Protein AF-A0A536GNA8-F1 (afdb_monomer)

Secondary structure (DSSP, 8-state):
-HHHHHHHHHHHHHHHHHHHHHHHHHHHHHHHHTTT-HHHHHHHHHH--STT--HHHHHHHHHHHHHHHHHHHHHT--SSSPP-GGGGGGSGGGG-HHHHHHHHHHHHHGGG-HHHHHHHHHHHHHHHSS-HHHHHHHHHHHSTT-HHHHHHHHHHHHH-HHHHHHTT-PPPPHHHHHHHHHHHHHHHHHHSS-TTGGG-SSS---EEETT-TTTHHHHHHHHHHHHHHHHTT-GGGHHHHIIIIIGGGEEEEESSHHHHHHHHHHHHHHTTT---TT-PPPSEEES-TTTTTSTTS--S-----PPPP--S--PPP----S----S---------

Solvent-accessible surface area (backbone atoms only — not comparable to full-atom values): 19704 Å² total; per-residue (Å²): 114,72,78,62,48,62,48,50,51,53,51,49,36,47,52,50,24,54,46,29,49,53,37,19,54,40,43,31,51,49,50,66,75,41,51,86,37,68,58,52,42,45,50,47,58,76,68,51,88,49,99,78,66,46,64,62,57,52,21,49,41,48,23,54,52,48,52,50,50,52,50,49,40,58,72,68,56,79,67,93,64,80,66,47,86,75,43,48,74,79,26,66,59,45,78,34,69,67,54,36,52,54,53,47,42,49,63,67,42,27,81,79,35,68,68,44,31,50,45,52,49,52,53,42,50,54,56,48,73,44,64,59,65,54,41,47,59,50,31,56,75,75,32,74,97,40,54,62,63,54,48,49,51,57,23,43,58,62,53,37,54,66,58,34,63,75,68,64,65,71,84,77,56,66,70,58,50,50,51,52,50,54,49,50,26,50,42,28,37,75,74,66,77,26,81,58,23,79,59,38,79,89,54,97,71,73,46,76,36,63,69,28,44,52,30,57,66,62,53,50,48,52,53,53,35,50,52,50,31,50,74,71,74,41,52,86,51,43,42,52,46,38,44,71,57,50,41,70,34,35,38,28,21,13,72,52,67,56,38,36,54,41,17,49,51,49,51,47,55,71,50,40,90,58,76,52,62,88,70,67,73,75,43,66,43,84,41,50,56,84,59,71,70,60,78,83,78,81,68,96,84,71,78,91,75,79,89,76,79,92,64,79,90,75,82,83,79,88,82,77,85,91,87,76,91,76,97,77,90,78,87,83,86,82,79,136

pLDDT: mean 74.55, std 21.01, range [23.39, 98.25]

Mean predicted aligned error: 11.38 Å

Foldseek 3Di:
DLVVLVVQLLVLLLVLLVLLVQLLVLQLVLCVVPVVDPLSVVLCVLQCPDPPQDSSNSSNLLSLLLSLLLLQLLLQDPDPDQQFLVSSCVGLLCVDPSVVSSSVSLVVSLVVRVSSVVSSRVNRVSSRPGPSVSLVVSCCVQPPPPSSVVSSVSSCCNNPVPCCVVVVQDDDDPVRLLVVLVVQQVCCCPPVVQVRRLLRQPDPDAAEAQACQLVVSVLSSLVVNCVVCVVVVNNVCSQACCQVGPQLRYAYEHQDSNSQSNNVSVVSSSCRPRDHPPPADGRYDHDRSVPVVPPPPPDPDDPDDDDDDRDGDDDDDPDDDDDDDDPDDDDDDDDD

Structure (mmCIF, N/CA/C/O backbone):
data_AF-A0A536GNA8-F1
#
_entry.id   AF-A0A536GNA8-F1
#
loop_
_atom_site.group_PDB
_atom_site.id
_atom_site.type_symbol
_atom_site.label_atom_id
_atom_site.label_alt_id
_atom_site.label_comp_id
_atom_site.label_asym_id
_atom_site.label_entity_id
_atom_site.label_seq_id
_atom_site.pdbx_PDB_ins_code
_atom_site.Cartn_x
_atom_site.Cartn_y
_atom_site.Cartn_z
_atom_site.occupancy
_atom_site.B_iso_or_equiv
_atom_site.auth_seq_id
_atom_site.auth_comp_id
_atom_site.auth_asym_id
_atom_site.auth_atom_id
_atom_site.pdbx_PDB_model_num
ATOM 1 N N . MET A 1 1 ? -24.413 4.282 -20.980 1.00 42.88 1 MET A N 1
ATOM 2 C CA . MET A 1 1 ? -23.212 4.952 -20.432 1.00 42.88 1 MET A CA 1
ATOM 3 C C . MET A 1 1 ? -22.458 4.102 -19.405 1.00 42.88 1 MET A C 1
ATOM 5 O O . MET A 1 1 ? -21.268 3.910 -19.597 1.00 42.88 1 MET A O 1
ATOM 9 N N . GLN A 1 2 ? -23.109 3.499 -18.399 1.00 35.97 2 GLN A N 1
ATOM 10 C CA . GLN A 1 2 ? -22.430 2.724 -17.334 1.00 35.97 2 GLN A CA 1
ATOM 11 C C . GLN A 1 2 ? -21.565 1.533 -17.821 1.00 35.97 2 GLN A C 1
ATOM 13 O O . GLN A 1 2 ? -20.435 1.382 -17.373 1.00 35.97 2 GLN A O 1
ATOM 18 N N . LYS A 1 3 ? -22.027 0.739 -18.808 1.00 40.66 3 LYS A N 1
ATOM 19 C CA . LYS A 1 3 ? -21.244 -0.374 -19.406 1.00 40.66 3 LYS A CA 1
ATOM 20 C C . LYS A 1 3 ? -19.948 0.069 -20.107 1.00 40.66 3 LYS A C 1
ATOM 22 O O . LYS A 1 3 ? -19.017 -0.719 -20.220 1.00 40.66 3 LYS A O 1
ATOM 27 N N . GLN A 1 4 ? -19.898 1.306 -20.602 1.00 45.00 4 GLN A N 1
ATOM 28 C CA . GLN A 1 4 ? -18.776 1.820 -21.392 1.00 45.00 4 GLN A CA 1
ATOM 29 C C . GLN A 1 4 ? -17.638 2.316 -20.481 1.00 45.00 4 GLN A C 1
ATOM 31 O O . GLN A 1 4 ? -16.470 2.108 -20.798 1.00 45.00 4 GLN A O 1
ATOM 36 N N . GLN A 1 5 ? -17.977 2.853 -19.302 1.00 47.47 5 GLN A N 1
ATOM 37 C CA . GLN A 1 5 ? -17.019 3.284 -18.272 1.00 47.47 5 GLN A CA 1
ATOM 38 C C . GLN A 1 5 ? -16.338 2.096 -17.568 1.00 47.47 5 GLN A C 1
ATOM 40 O O . GLN A 1 5 ? -15.121 2.106 -17.396 1.00 47.47 5 GLN A O 1
ATOM 45 N N . THR A 1 6 ? -17.075 1.012 -17.272 1.00 55.53 6 THR A N 1
ATOM 46 C CA . THR A 1 6 ? -16.502 -0.247 -16.740 1.00 55.53 6 THR A CA 1
ATOM 47 C C . THR A 1 6 ? -15.426 -0.835 -17.659 1.00 55.53 6 THR A C 1
ATOM 49 O O . THR A 1 6 ? -14.477 -1.466 -17.199 1.00 55.53 6 THR A O 1
ATOM 52 N N . SER A 1 7 ? -15.535 -0.600 -18.969 1.00 67.56 7 SER A N 1
ATOM 53 C CA . SER A 1 7 ? -14.573 -1.111 -19.942 1.00 67.56 7 SER A CA 1
ATOM 54 C C . SER A 1 7 ? -13.232 -0.375 -19.905 1.00 67.56 7 SER A C 1
ATOM 56 O O . SER A 1 7 ? -12.211 -0.998 -20.180 1.00 67.56 7 SER A O 1
ATOM 58 N N . GLN A 1 8 ? -13.193 0.922 -19.588 1.00 77.44 8 GLN A N 1
ATOM 59 C CA . GLN A 1 8 ? -11.963 1.717 -19.708 1.00 77.44 8 GLN A CA 1
ATOM 60 C C . GLN A 1 8 ? -10.966 1.433 -18.584 1.00 77.44 8 GLN A C 1
ATOM 62 O O . GLN A 1 8 ? -9.789 1.218 -18.870 1.00 77.44 8 GLN A O 1
ATOM 67 N N . ALA A 1 9 ? -11.431 1.354 -17.332 1.00 80.81 9 ALA A N 1
ATOM 68 C CA . ALA A 1 9 ? -10.574 1.013 -16.195 1.00 80.81 9 ALA A CA 1
ATOM 69 C C . ALA A 1 9 ? -9.943 -0.378 -16.373 1.00 80.81 9 ALA A C 1
ATOM 71 O O . ALA A 1 9 ? -8.732 -0.535 -16.249 1.00 80.81 9 ALA A O 1
ATOM 72 N N . ILE A 1 10 ? -10.742 -1.374 -16.771 1.00 82.75 10 ILE A N 1
ATOM 73 C CA . ILE A 1 10 ? -10.258 -2.739 -17.030 1.00 82.75 10 ILE A CA 1
ATOM 74 C C . ILE A 1 10 ? -9.270 -2.768 -18.205 1.00 82.75 10 ILE A C 1
ATOM 76 O O . ILE A 1 10 ? -8.256 -3.463 -18.143 1.00 82.75 10 ILE A O 1
ATOM 80 N N . VAL A 1 11 ? -9.538 -2.024 -19.284 1.00 88.75 11 VAL A N 1
ATOM 81 C CA . VAL A 1 11 ? -8.615 -1.928 -20.428 1.00 88.75 11 VAL A CA 1
ATOM 82 C C . VAL A 1 11 ? -7.290 -1.289 -20.014 1.00 88.75 11 VAL A C 1
ATOM 84 O O . VAL A 1 11 ? -6.241 -1.801 -20.405 1.00 88.75 11 VAL A O 1
ATOM 87 N N . LEU A 1 12 ? -7.319 -0.222 -19.209 1.00 90.81 12 LEU A N 1
ATOM 88 C CA . LEU A 1 12 ? -6.110 0.398 -18.667 1.00 90.81 12 LEU A CA 1
ATOM 89 C C . LEU A 1 12 ? -5.314 -0.611 -17.835 1.00 90.81 12 LEU A C 1
ATOM 91 O O . LEU A 1 12 ? -4.139 -0.824 -18.111 1.00 90.81 12 LEU A O 1
ATOM 95 N N . ILE A 1 13 ? -5.966 -1.288 -16.887 1.00 89.31 13 ILE A N 1
ATOM 96 C CA . ILE A 1 13 ? -5.338 -2.287 -16.013 1.00 89.31 13 ILE A CA 1
ATOM 97 C C . ILE A 1 13 ? -4.645 -3.387 -16.829 1.00 89.31 13 ILE A C 1
ATOM 99 O O . ILE A 1 13 ? -3.490 -3.719 -16.567 1.00 89.31 13 ILE A O 1
ATOM 103 N N . LYS A 1 14 ? -5.317 -3.932 -17.851 1.00 90.75 14 LYS A N 1
ATOM 104 C CA . LYS A 1 14 ? -4.741 -4.963 -18.732 1.00 90.75 14 LYS A CA 1
ATOM 105 C C . LYS A 1 14 ? -3.514 -4.463 -19.488 1.00 90.75 14 LYS A C 1
ATOM 107 O O . LYS A 1 14 ? -2.519 -5.179 -19.573 1.00 90.75 14 LYS A O 1
ATOM 112 N N . LYS A 1 15 ? -3.580 -3.246 -20.035 1.00 93.88 15 LYS A N 1
ATOM 113 C CA . LYS A 1 15 ? -2.441 -2.631 -20.726 1.00 93.88 15 LYS A CA 1
ATOM 114 C C . LYS A 1 15 ? -1.278 -2.401 -19.763 1.00 93.88 15 LYS A C 1
ATOM 116 O O . LYS A 1 15 ? -0.155 -2.759 -20.088 1.00 93.88 15 LYS A O 1
ATOM 121 N N . MET A 1 16 ? -1.548 -1.902 -18.559 1.00 94.31 16 MET A N 1
ATOM 122 C CA . MET A 1 16 ? -0.528 -1.712 -17.528 1.00 94.31 16 MET A CA 1
ATOM 123 C C . MET A 1 16 ? 0.128 -3.029 -17.111 1.00 94.31 16 MET A C 1
ATOM 125 O O . MET A 1 16 ? 1.346 -3.074 -16.991 1.00 94.31 16 MET A O 1
ATOM 129 N N . ALA A 1 17 ? -0.642 -4.109 -16.945 1.00 91.75 17 ALA A N 1
ATOM 130 C CA . ALA A 1 17 ? -0.099 -5.434 -16.646 1.00 91.75 17 ALA A CA 1
ATOM 131 C C . ALA A 1 17 ? 0.857 -5.927 -17.745 1.00 91.75 17 ALA A C 1
ATOM 133 O O . ALA A 1 17 ? 1.959 -6.380 -17.447 1.00 91.75 17 ALA A O 1
ATOM 134 N N . TYR A 1 18 ? 0.471 -5.768 -19.015 1.00 93.12 18 TYR A N 1
ATOM 135 C CA . TYR A 1 18 ? 1.337 -6.096 -20.149 1.00 93.12 18 TYR A CA 1
ATOM 136 C C . TYR A 1 18 ? 2.644 -5.289 -20.127 1.00 93.12 18 TYR A C 1
ATOM 138 O O . TYR A 1 18 ? 3.727 -5.859 -20.223 1.00 93.12 18 TYR A O 1
ATOM 146 N N . MET A 1 19 ? 2.558 -3.972 -19.935 1.00 94.25 19 MET A N 1
ATOM 147 C CA . MET A 1 19 ? 3.737 -3.101 -19.916 1.00 94.25 19 MET A CA 1
ATOM 148 C C . MET A 1 19 ? 4.637 -3.362 -18.709 1.00 94.25 19 MET A C 1
ATOM 150 O O . MET A 1 19 ? 5.855 -3.315 -18.835 1.00 94.25 19 MET A O 1
ATOM 154 N N . ALA A 1 20 ? 4.059 -3.704 -17.557 1.00 93.12 20 ALA A N 1
ATOM 155 C CA . ALA A 1 20 ? 4.822 -4.110 -16.387 1.00 93.12 20 ALA A CA 1
ATOM 156 C C . ALA A 1 20 ? 5.620 -5.401 -16.651 1.00 93.12 20 ALA A C 1
ATOM 158 O O . ALA A 1 20 ? 6.754 -5.504 -16.194 1.00 93.12 20 ALA A O 1
ATOM 159 N N . HIS A 1 21 ? 5.099 -6.358 -17.433 1.00 93.12 21 HIS A N 1
ATOM 160 C CA . HIS A 1 21 ? 5.904 -7.509 -17.866 1.00 93.12 21 HIS A CA 1
ATOM 161 C C . HIS A 1 21 ? 7.066 -7.100 -18.761 1.00 93.12 21 HIS A C 1
ATOM 163 O O . HIS A 1 21 ? 8.180 -7.563 -18.544 1.00 93.12 21 HIS A O 1
ATOM 169 N N . THR A 1 22 ? 6.830 -6.203 -19.720 1.00 93.88 22 THR A N 1
ATOM 170 C CA . THR A 1 22 ? 7.902 -5.678 -20.572 1.00 93.88 22 THR A CA 1
ATOM 171 C C . THR A 1 22 ? 8.988 -5.001 -19.736 1.00 93.88 22 THR A C 1
ATOM 173 O O . THR A 1 22 ? 10.165 -5.294 -19.914 1.00 93.88 22 THR A O 1
ATOM 176 N N . ILE A 1 23 ? 8.600 -4.161 -18.771 1.00 91.44 23 ILE A N 1
ATOM 177 C CA . ILE A 1 23 ? 9.533 -3.511 -17.842 1.00 91.44 23 ILE A CA 1
ATOM 178 C C . ILE A 1 23 ? 10.295 -4.551 -17.017 1.00 91.44 23 ILE A C 1
ATOM 180 O O . ILE A 1 23 ? 11.508 -4.437 -16.894 1.00 91.44 23 ILE A O 1
ATOM 184 N N . ARG A 1 24 ? 9.622 -5.575 -16.476 1.00 91.06 24 ARG A N 1
ATOM 185 C CA . ARG A 1 24 ? 10.273 -6.660 -15.724 1.00 91.06 24 ARG A CA 1
ATOM 186 C C . ARG A 1 24 ? 11.339 -7.360 -16.562 1.00 91.06 24 ARG A C 1
ATOM 188 O O . ARG A 1 24 ? 12.440 -7.599 -16.066 1.00 91.06 24 ARG A O 1
ATOM 195 N N . ASP A 1 25 ? 11.002 -7.727 -17.792 1.00 92.06 25 ASP A N 1
ATOM 196 C CA . ASP A 1 25 ? 11.882 -8.517 -18.655 1.00 92.06 25 ASP A CA 1
ATOM 197 C C . ASP A 1 25 ? 13.106 -7.690 -19.076 1.00 92.06 25 ASP A C 1
ATOM 199 O O . ASP A 1 25 ? 14.236 -8.164 -18.971 1.00 92.06 25 ASP A O 1
ATOM 203 N N . LEU A 1 26 ? 12.897 -6.419 -19.437 1.00 89.94 26 LEU A N 1
ATOM 204 C CA . LEU A 1 26 ? 13.976 -5.477 -19.749 1.00 89.94 26 LEU A CA 1
ATOM 205 C C . LEU A 1 26 ? 14.845 -5.170 -18.529 1.00 89.94 26 LEU A C 1
ATOM 207 O O . LEU A 1 26 ? 16.066 -5.183 -18.630 1.00 89.94 26 LEU A O 1
ATOM 211 N N . LEU A 1 27 ? 14.238 -4.952 -17.361 1.00 85.88 27 LEU A N 1
ATOM 212 C CA . LEU A 1 27 ? 14.974 -4.714 -16.122 1.00 85.88 27 LEU A CA 1
ATOM 213 C C . LEU A 1 27 ? 15.808 -5.937 -15.731 1.00 85.88 27 LEU A C 1
ATOM 215 O O . LEU A 1 27 ? 16.945 -5.781 -15.303 1.00 85.88 27 LEU A O 1
ATOM 219 N N . SER A 1 28 ? 15.275 -7.149 -15.907 1.00 87.12 28 SER A N 1
ATOM 220 C CA . SER A 1 28 ? 16.029 -8.386 -15.668 1.00 87.12 28 SER A CA 1
ATOM 221 C C . SER A 1 28 ? 17.256 -8.463 -16.578 1.00 87.12 28 SER A C 1
ATOM 223 O O . SER A 1 28 ? 18.359 -8.685 -16.085 1.00 87.12 28 SER A O 1
ATOM 225 N N . ALA A 1 29 ? 17.084 -8.199 -17.878 1.00 86.19 29 ALA A N 1
ATOM 226 C CA . ALA A 1 29 ? 18.187 -8.179 -18.837 1.00 86.19 29 ALA A CA 1
ATOM 227 C C . ALA A 1 29 ? 19.227 -7.093 -18.501 1.00 86.19 29 ALA A C 1
ATOM 229 O O . ALA A 1 29 ? 20.425 -7.371 -18.481 1.00 86.19 29 ALA A O 1
ATOM 230 N N . ALA A 1 30 ? 18.780 -5.885 -18.149 1.00 81.31 30 ALA A N 1
ATOM 231 C CA . ALA A 1 30 ? 19.655 -4.783 -17.756 1.00 81.31 30 ALA A CA 1
ATOM 232 C C . ALA A 1 30 ? 20.449 -5.102 -16.474 1.00 81.31 30 ALA A C 1
ATOM 234 O O . ALA A 1 30 ? 21.644 -4.823 -16.395 1.00 81.31 30 ALA A O 1
ATOM 235 N N . LEU A 1 31 ? 19.818 -5.731 -15.477 1.00 78.75 31 LEU A N 1
ATOM 236 C CA . LEU A 1 31 ? 20.473 -6.169 -14.236 1.00 78.75 31 LEU A CA 1
ATOM 237 C C . LEU A 1 31 ? 21.510 -7.278 -14.476 1.00 78.75 31 LEU A C 1
ATOM 239 O O . LEU A 1 31 ? 22.495 -7.368 -13.742 1.00 78.75 31 LEU A O 1
ATOM 243 N N . GLU A 1 32 ? 21.296 -8.132 -15.478 1.00 82.00 32 GLU A N 1
ATOM 244 C CA . GLU A 1 32 ? 22.256 -9.163 -15.882 1.00 82.00 32 GLU A CA 1
ATOM 245 C C . GLU A 1 32 ? 23.436 -8.570 -16.659 1.00 82.00 32 GLU A C 1
ATOM 247 O O . GLU A 1 32 ? 24.586 -8.900 -16.367 1.00 82.00 32 GLU A O 1
ATOM 252 N N . GLN A 1 33 ? 23.164 -7.667 -17.602 1.00 77.25 33 GLN A N 1
ATOM 253 C CA . GLN A 1 33 ? 24.164 -7.060 -18.479 1.00 77.25 33 GLN A CA 1
ATOM 254 C C . GLN A 1 33 ? 25.017 -5.999 -17.772 1.00 77.25 33 GLN A C 1
ATOM 256 O O . GLN A 1 33 ? 26.230 -5.941 -17.971 1.00 77.25 33 GLN A O 1
ATOM 261 N N . TYR A 1 34 ? 24.401 -5.173 -16.928 1.00 72.12 34 TYR A N 1
ATOM 262 C CA . TYR A 1 34 ? 25.044 -4.065 -16.219 1.00 72.12 34 TYR A CA 1
ATOM 263 C C . TYR A 1 34 ? 25.197 -4.359 -14.726 1.00 72.12 34 TYR A C 1
ATOM 265 O O . TYR A 1 34 ? 25.162 -3.439 -13.905 1.00 72.12 34 TYR A O 1
ATOM 273 N N . ARG A 1 35 ? 25.386 -5.636 -14.364 1.00 67.56 35 ARG A N 1
ATOM 274 C CA . ARG A 1 35 ? 25.501 -6.082 -12.969 1.00 67.56 35 ARG A CA 1
ATOM 275 C C . ARG A 1 35 ? 26.530 -5.275 -12.176 1.00 67.56 35 ARG A C 1
ATOM 277 O O . ARG A 1 35 ? 26.301 -5.036 -11.000 1.00 67.56 35 ARG A O 1
ATOM 284 N N . ASP A 1 36 ? 27.621 -4.829 -12.791 1.00 69.06 36 ASP A N 1
ATOM 285 C CA . ASP A 1 36 ? 28.689 -4.094 -12.100 1.00 69.06 36 ASP A CA 1
ATOM 286 C C . ASP A 1 36 ? 28.476 -2.568 -12.058 1.00 69.06 36 ASP A C 1
ATOM 288 O O . ASP A 1 36 ? 29.270 -1.842 -11.458 1.00 69.06 36 ASP A O 1
ATOM 292 N N . SER A 1 37 ? 27.396 -2.055 -12.657 1.00 70.00 37 SER A N 1
ATOM 293 C CA . SER A 1 37 ? 27.053 -0.633 -12.580 1.00 70.00 37 SER A CA 1
ATOM 294 C C . SER A 1 37 ? 26.677 -0.248 -11.150 1.00 70.00 37 SER A C 1
ATOM 296 O O . SER A 1 37 ? 25.811 -0.863 -10.526 1.00 70.00 37 SER A O 1
ATOM 298 N N . ALA A 1 38 ? 27.297 0.816 -10.634 1.00 68.44 38 ALA A N 1
ATOM 299 C CA . ALA A 1 38 ? 27.050 1.316 -9.283 1.00 68.44 38 ALA A CA 1
ATOM 300 C C . ALA A 1 38 ? 25.574 1.691 -9.040 1.00 68.44 38 ALA A C 1
ATOM 302 O O . ALA A 1 38 ? 25.077 1.480 -7.937 1.00 68.44 38 ALA A O 1
ATOM 303 N N . HIS A 1 39 ? 24.868 2.178 -10.066 1.00 64.19 39 HIS A N 1
ATOM 304 C CA . HIS A 1 39 ? 23.450 2.555 -9.984 1.00 64.19 39 HIS A CA 1
ATOM 305 C C . HIS A 1 39 ? 22.543 1.322 -9.910 1.00 64.19 39 HIS A C 1
ATOM 307 O O . HIS A 1 39 ? 21.691 1.224 -9.031 1.00 64.19 39 HIS A O 1
ATOM 313 N N . ILE A 1 40 ? 22.802 0.327 -10.763 1.00 63.12 40 ILE A N 1
ATOM 314 C CA . ILE A 1 40 ? 22.095 -0.961 -10.785 1.00 63.12 40 ILE A CA 1
ATOM 315 C C . ILE A 1 40 ? 22.315 -1.730 -9.473 1.00 63.12 40 ILE A C 1
ATOM 317 O O . ILE A 1 40 ? 21.373 -2.251 -8.876 1.00 63.12 40 ILE A O 1
ATOM 321 N N . GLN A 1 41 ? 23.552 -1.738 -8.972 1.00 66.44 41 GLN A N 1
ATOM 322 C CA . GLN A 1 41 ? 23.896 -2.285 -7.661 1.00 66.44 41 GLN A CA 1
ATOM 323 C C . GLN A 1 41 ? 23.263 -1.491 -6.519 1.00 66.44 41 GLN A C 1
ATOM 325 O O . GLN A 1 41 ? 22.880 -2.086 -5.516 1.00 66.44 41 GLN A O 1
ATOM 330 N N . GLY A 1 42 ? 23.147 -0.168 -6.648 1.00 65.75 42 GLY A N 1
ATOM 331 C CA . GLY A 1 42 ? 22.454 0.695 -5.694 1.00 65.75 42 GLY A CA 1
ATOM 332 C C . GLY A 1 42 ? 20.974 0.339 -5.589 1.00 65.75 42 GLY A C 1
ATOM 333 O O . GLY A 1 42 ? 20.498 0.047 -4.496 1.00 65.75 42 GLY A O 1
ATOM 334 N N . LEU A 1 43 ? 20.285 0.257 -6.729 1.00 65.50 43 LEU A N 1
ATOM 335 C CA . LEU A 1 43 ? 18.879 -0.134 -6.841 1.00 65.50 43 LEU A CA 1
ATOM 336 C C . LEU A 1 43 ? 18.644 -1.550 -6.283 1.00 65.50 43 LEU A C 1
ATOM 338 O O . LEU A 1 43 ? 17.738 -1.752 -5.478 1.00 65.50 43 LEU A O 1
ATOM 342 N N . TYR A 1 44 ? 19.509 -2.515 -6.611 1.00 66.44 44 TYR A N 1
ATOM 343 C CA . TYR A 1 44 ? 19.440 -3.860 -6.037 1.00 66.44 44 TYR A CA 1
ATOM 344 C C . TYR A 1 44 ? 19.688 -3.858 -4.518 1.00 66.44 44 TYR A C 1
ATOM 346 O O . TYR A 1 44 ? 18.921 -4.458 -3.771 1.00 66.44 44 TYR A O 1
ATOM 354 N N . LYS A 1 45 ? 20.706 -3.143 -4.017 1.00 65.56 45 LYS A N 1
ATOM 355 C CA . LYS A 1 45 ? 21.034 -3.065 -2.576 1.00 65.56 45 LYS A CA 1
ATOM 356 C C . LYS A 1 45 ? 19.977 -2.349 -1.742 1.00 65.56 45 LYS A C 1
ATOM 358 O O . LYS A 1 45 ? 19.827 -2.678 -0.569 1.00 65.56 45 LYS A O 1
ATOM 363 N N . LEU A 1 46 ? 19.248 -1.393 -2.318 1.00 62.47 46 LEU A N 1
ATOM 364 C CA . LEU A 1 46 ? 18.194 -0.666 -1.606 1.00 62.47 46 LEU A CA 1
ATOM 365 C C . LEU A 1 46 ? 17.028 -1.596 -1.217 1.00 62.47 46 LEU A C 1
ATOM 367 O O . LEU A 1 46 ? 16.331 -1.346 -0.234 1.00 62.47 46 LEU A O 1
ATOM 371 N N . TYR A 1 47 ? 16.858 -2.712 -1.940 1.00 59.41 47 TYR A N 1
ATOM 372 C CA . TYR A 1 47 ? 15.691 -3.587 -1.813 1.00 59.41 47 TYR A CA 1
ATOM 373 C C . TYR A 1 47 ? 15.989 -5.080 -1.651 1.00 59.41 47 TYR A C 1
ATOM 375 O O . TYR A 1 47 ? 15.095 -5.808 -1.211 1.00 59.41 47 TYR A O 1
ATOM 383 N N . ALA A 1 48 ? 17.197 -5.558 -1.931 1.00 59.78 48 ALA A N 1
ATOM 384 C CA . ALA A 1 48 ? 17.635 -6.904 -1.580 1.00 59.78 48 ALA A CA 1
ATOM 385 C C . ALA A 1 48 ? 17.987 -6.932 -0.084 1.00 59.78 48 ALA A C 1
ATOM 387 O O . ALA A 1 48 ? 19.134 -6.765 0.320 1.00 59.78 48 ALA A O 1
ATOM 388 N N . THR A 1 49 ? 16.978 -7.097 0.774 1.00 52.03 49 THR A N 1
ATOM 389 C CA . THR A 1 49 ? 17.180 -7.205 2.234 1.00 52.03 49 THR A CA 1
ATOM 390 C C . THR A 1 49 ? 17.663 -8.577 2.681 1.00 52.03 49 THR A C 1
ATOM 392 O O . THR A 1 49 ? 18.002 -8.753 3.848 1.00 52.03 49 THR A O 1
ATOM 395 N N . THR A 1 50 ? 17.704 -9.543 1.766 1.00 54.72 50 THR A N 1
ATOM 396 C CA . THR A 1 50 ? 18.274 -10.871 1.982 1.00 54.72 50 THR A CA 1
ATOM 397 C C . THR A 1 50 ? 19.247 -11.190 0.849 1.00 54.72 50 THR A C 1
ATOM 399 O O . THR A 1 50 ? 18.930 -10.886 -0.302 1.00 54.72 50 THR A O 1
ATOM 402 N N . PRO A 1 51 ? 20.384 -11.852 1.126 1.00 53.47 51 PRO A N 1
ATOM 403 C CA . PRO A 1 51 ? 21.346 -12.277 0.101 1.00 53.47 51 PRO A CA 1
ATOM 404 C C . PRO A 1 51 ? 20.755 -13.173 -1.006 1.00 53.47 51 PRO A C 1
ATOM 406 O O . PRO A 1 51 ? 21.396 -13.376 -2.031 1.00 53.47 51 PRO A O 1
ATOM 409 N N . GLU A 1 52 ? 19.556 -13.719 -0.790 1.00 57.03 52 GLU A N 1
ATOM 410 C CA . GLU A 1 52 ? 18.929 -14.780 -1.585 1.00 57.03 52 GLU A CA 1
ATOM 411 C C . GLU A 1 52 ? 17.925 -14.287 -2.643 1.00 57.03 52 GLU A C 1
ATOM 413 O O . GLU A 1 52 ? 17.454 -15.093 -3.444 1.00 57.03 52 GLU A O 1
ATOM 418 N N . THR A 1 53 ? 17.571 -12.995 -2.676 1.00 71.25 53 THR A N 1
ATOM 419 C CA . THR A 1 53 ? 16.616 -12.486 -3.680 1.00 71.25 53 THR A CA 1
ATOM 420 C C . THR A 1 53 ? 17.213 -12.646 -5.077 1.00 71.25 53 THR A C 1
ATOM 422 O O . THR A 1 53 ? 18.301 -12.155 -5.338 1.00 71.25 53 THR A O 1
ATOM 425 N N . SER A 1 54 ? 16.536 -13.330 -5.998 1.00 81.12 54 SER A N 1
ATOM 426 C CA . SER A 1 54 ? 17.053 -13.459 -7.371 1.00 81.12 54 SER A CA 1
ATOM 427 C C . SER A 1 54 ? 16.864 -12.162 -8.175 1.00 81.12 54 SER A C 1
ATOM 429 O O . SER A 1 54 ? 15.956 -11.381 -7.891 1.00 81.12 54 SER A O 1
ATOM 431 N N . ILE A 1 55 ? 17.666 -11.947 -9.228 1.00 81.25 55 ILE A N 1
ATOM 432 C CA . ILE A 1 55 ? 17.491 -10.811 -10.160 1.00 81.25 55 ILE A CA 1
ATOM 433 C C . ILE A 1 55 ? 16.070 -10.785 -10.736 1.00 81.25 55 ILE A C 1
ATOM 435 O O . ILE A 1 55 ? 15.427 -9.739 -10.744 1.00 81.25 55 ILE A O 1
ATOM 439 N N . SER A 1 56 ? 15.565 -11.945 -11.163 1.00 83.12 56 SER A N 1
ATOM 440 C CA . SER A 1 56 ? 14.216 -12.077 -11.719 1.00 83.12 56 SER A CA 1
ATOM 441 C C . SER A 1 56 ? 13.137 -11.708 -10.699 1.00 83.12 56 SER A C 1
ATOM 443 O O . SER A 1 56 ? 12.199 -10.981 -11.023 1.00 83.12 56 SER A O 1
ATOM 445 N N . GLU A 1 57 ? 13.288 -12.151 -9.448 1.00 81.75 57 GLU A N 1
ATOM 446 C CA . GLU A 1 57 ? 12.361 -11.790 -8.375 1.00 81.75 57 GLU A CA 1
ATOM 447 C C . GLU A 1 57 ? 12.403 -10.291 -8.069 1.00 81.75 57 GLU A C 1
ATOM 449 O O . GLU A 1 57 ? 11.358 -9.655 -7.936 1.00 81.75 57 GLU A O 1
ATOM 454 N N . PHE A 1 58 ? 13.596 -9.705 -8.007 1.00 81.50 58 PHE A N 1
ATOM 455 C CA . PHE A 1 58 ? 13.759 -8.275 -7.790 1.00 81.50 58 PHE A CA 1
ATOM 456 C C . PHE A 1 58 ? 13.145 -7.440 -8.928 1.00 81.50 58 PHE A C 1
ATOM 458 O O . PHE A 1 58 ? 12.443 -6.458 -8.664 1.00 81.50 58 PHE A O 1
ATOM 465 N N . ALA A 1 59 ? 13.344 -7.848 -10.183 1.00 85.19 59 ALA A N 1
ATOM 466 C CA . ALA A 1 59 ? 12.747 -7.186 -11.336 1.00 85.19 59 ALA A CA 1
ATOM 467 C C . ALA A 1 59 ? 11.214 -7.292 -11.324 1.00 85.19 59 ALA A C 1
ATOM 469 O O . ALA A 1 59 ? 10.526 -6.313 -11.613 1.00 85.19 59 ALA A O 1
ATOM 470 N N . ASP A 1 60 ? 10.667 -8.450 -10.933 1.00 86.62 60 ASP A N 1
ATOM 471 C CA . ASP A 1 60 ? 9.221 -8.665 -10.814 1.00 86.62 60 ASP A CA 1
ATOM 472 C C . ASP A 1 60 ? 8.599 -7.794 -9.716 1.00 86.62 60 ASP A C 1
ATOM 474 O O . ASP A 1 60 ? 7.547 -7.185 -9.931 1.00 86.62 60 ASP A O 1
ATOM 478 N N . ILE A 1 61 ? 9.255 -7.686 -8.555 1.00 82.81 61 ILE A N 1
ATOM 479 C CA . ILE A 1 61 ? 8.840 -6.787 -7.469 1.00 82.81 61 ILE A CA 1
ATOM 480 C C . ILE A 1 61 ? 8.861 -5.335 -7.958 1.00 82.81 61 ILE A C 1
ATOM 482 O O . ILE A 1 61 ? 7.872 -4.616 -7.807 1.00 82.81 61 ILE A O 1
ATOM 486 N N . THR A 1 62 ? 9.969 -4.918 -8.573 1.00 82.19 62 THR A N 1
ATOM 487 C CA . THR A 1 62 ? 10.171 -3.542 -9.041 1.00 82.19 62 THR A CA 1
ATOM 488 C C . THR A 1 62 ? 9.125 -3.146 -10.077 1.00 82.19 62 THR A C 1
ATOM 490 O O . THR A 1 62 ? 8.505 -2.095 -9.941 1.00 82.19 62 THR A O 1
ATOM 493 N N . ALA A 1 63 ? 8.850 -4.000 -11.065 1.00 88.25 63 ALA A N 1
ATOM 494 C CA . ALA A 1 63 ? 7.847 -3.721 -12.089 1.00 88.25 63 ALA A CA 1
ATOM 495 C C . ALA A 1 63 ? 6.432 -3.547 -11.509 1.00 88.25 63 ALA A C 1
ATOM 497 O O . ALA A 1 63 ? 5.705 -2.635 -11.908 1.00 88.25 63 ALA A O 1
ATOM 498 N N . GLN A 1 64 ? 6.045 -4.380 -10.536 1.00 87.56 64 GLN A N 1
ATOM 499 C CA . GLN A 1 64 ? 4.737 -4.282 -9.877 1.00 87.56 64 GLN A CA 1
ATOM 500 C C . GLN A 1 64 ? 4.602 -3.005 -9.045 1.00 87.56 64 GLN A C 1
ATOM 502 O O . GLN A 1 64 ? 3.594 -2.305 -9.150 1.00 87.56 64 GLN A O 1
ATOM 507 N N . VAL A 1 65 ? 5.614 -2.692 -8.229 1.00 83.38 65 VAL A N 1
ATOM 508 C CA . VAL A 1 65 ? 5.609 -1.496 -7.374 1.00 83.38 65 VAL A CA 1
ATOM 509 C C . VAL A 1 65 ? 5.665 -0.226 -8.223 1.00 83.38 65 VAL A C 1
ATOM 511 O O . VAL A 1 65 ? 4.930 0.717 -7.939 1.00 83.38 65 VAL A O 1
ATOM 514 N N . LEU A 1 66 ? 6.448 -0.218 -9.306 1.00 85.69 66 LEU A N 1
ATOM 515 C CA . LEU A 1 66 ? 6.504 0.897 -10.250 1.00 85.69 66 LEU A CA 1
ATOM 516 C C . LEU A 1 66 ? 5.147 1.141 -10.915 1.00 85.69 66 LEU A C 1
ATOM 518 O O . LEU A 1 66 ? 4.668 2.273 -10.919 1.00 85.69 66 LEU A O 1
ATOM 522 N N . ALA A 1 67 ? 4.497 0.096 -11.433 1.00 89.06 67 ALA A N 1
ATOM 523 C CA . ALA A 1 67 ? 3.186 0.230 -12.063 1.00 89.06 67 ALA A CA 1
ATOM 524 C C . ALA A 1 67 ? 2.122 0.750 -11.080 1.00 89.06 67 ALA A C 1
ATOM 526 O O . ALA A 1 67 ? 1.356 1.654 -11.422 1.00 89.06 67 ALA A O 1
ATOM 527 N N . ALA A 1 68 ? 2.103 0.226 -9.850 1.00 85.88 68 ALA A N 1
ATOM 528 C CA . ALA A 1 68 ? 1.189 0.676 -8.802 1.00 85.88 68 ALA A CA 1
ATOM 529 C C . ALA A 1 68 ? 1.467 2.127 -8.375 1.00 85.88 68 ALA A C 1
ATOM 531 O O . ALA A 1 68 ? 0.542 2.934 -8.264 1.00 85.88 68 ALA A O 1
ATOM 532 N N . GLY A 1 69 ? 2.739 2.481 -8.182 1.00 84.00 69 GLY A N 1
ATOM 533 C CA . GLY A 1 69 ? 3.158 3.824 -7.795 1.00 84.00 69 GLY A CA 1
ATOM 534 C C . GLY A 1 69 ? 2.885 4.867 -8.881 1.00 84.00 69 GLY A C 1
ATOM 535 O O . GLY A 1 69 ? 2.383 5.943 -8.567 1.00 84.00 69 GLY A O 1
ATOM 536 N N . LEU A 1 70 ? 3.126 4.552 -10.159 1.00 86.75 70 LEU A N 1
ATOM 537 C CA . LEU A 1 70 ? 2.803 5.448 -11.277 1.00 86.75 70 LEU A CA 1
ATOM 538 C C . LEU A 1 70 ? 1.293 5.627 -11.452 1.00 86.75 70 LEU A C 1
ATOM 540 O O . LEU A 1 70 ? 0.841 6.748 -11.693 1.00 86.75 70 LEU A O 1
ATOM 544 N N . PHE A 1 71 ? 0.501 4.559 -11.285 1.00 88.38 71 PHE A N 1
ATOM 545 C CA . PHE A 1 71 ? -0.957 4.688 -11.257 1.00 88.38 71 PHE A CA 1
ATOM 546 C C . PHE A 1 71 ? -1.398 5.635 -10.142 1.00 88.38 71 PHE A C 1
ATOM 548 O O . PHE A 1 71 ? -2.161 6.564 -10.397 1.00 88.38 71 PHE A O 1
ATOM 555 N N . ALA A 1 72 ? -0.878 5.441 -8.927 1.00 83.81 72 ALA A N 1
ATOM 556 C CA . ALA A 1 72 ? -1.169 6.303 -7.791 1.00 83.81 72 ALA A CA 1
ATOM 557 C C . ALA A 1 72 ? -0.777 7.763 -8.054 1.00 83.81 72 ALA A C 1
ATOM 559 O O . ALA A 1 72 ? -1.587 8.664 -7.827 1.00 83.81 72 ALA A O 1
ATOM 560 N N . ALA A 1 73 ? 0.421 7.993 -8.597 1.00 83.19 73 ALA A N 1
ATOM 561 C CA . ALA A 1 73 ? 0.906 9.320 -8.955 1.00 83.19 73 ALA A CA 1
ATOM 562 C C . ALA A 1 73 ? -0.058 10.004 -9.928 1.00 83.19 73 ALA A C 1
ATOM 564 O O . ALA A 1 73 ? -0.502 11.124 -9.686 1.00 83.19 73 ALA A O 1
ATOM 565 N N . ARG A 1 74 ? -0.453 9.302 -10.995 1.00 87.31 74 ARG A N 1
ATOM 566 C CA . ARG A 1 74 ? -1.385 9.825 -11.995 1.00 87.31 74 ARG A CA 1
ATOM 567 C C . ARG A 1 74 ? -2.788 10.054 -11.435 1.00 87.31 74 ARG A C 1
ATOM 569 O O . ARG A 1 74 ? -3.427 11.042 -11.806 1.00 87.31 74 ARG A O 1
ATOM 576 N N . TYR A 1 75 ? -3.272 9.145 -10.592 1.00 85.38 75 TYR A N 1
ATOM 577 C CA . TYR A 1 75 ? -4.612 9.185 -10.008 1.00 85.38 75 TYR A CA 1
ATOM 578 C C . TYR A 1 75 ? -4.803 10.422 -9.120 1.00 85.38 75 TYR A C 1
ATOM 580 O O . TYR A 1 75 ? -5.831 11.100 -9.220 1.00 85.38 75 TYR A O 1
ATOM 588 N N . TYR A 1 76 ? -3.787 10.738 -8.308 1.00 80.00 76 TYR A N 1
ATOM 589 C CA . TYR A 1 76 ? -3.753 11.905 -7.419 1.00 80.00 76 TYR A CA 1
ATOM 590 C C . TYR A 1 76 ? -3.149 13.164 -8.053 1.00 80.00 76 TYR A C 1
ATOM 592 O O . TYR A 1 76 ? -3.073 14.197 -7.391 1.00 80.00 76 TYR A O 1
ATOM 600 N N . HIS A 1 77 ? -2.736 13.113 -9.320 1.00 81.31 77 HIS A N 1
ATOM 601 C CA . HIS A 1 77 ? -2.255 14.290 -10.040 1.00 81.31 77 HIS A CA 1
ATOM 602 C C . HIS A 1 77 ? -3.403 15.283 -10.259 1.00 81.31 77 HIS A C 1
ATOM 604 O O . HIS A 1 77 ? -4.343 15.004 -11.011 1.00 81.31 77 HIS A O 1
ATOM 610 N N . THR A 1 78 ? -3.326 16.433 -9.587 1.00 70.00 78 THR A N 1
ATOM 611 C CA . THR A 1 78 ? -4.315 17.527 -9.645 1.00 70.00 78 THR A CA 1
ATOM 612 C C . THR A 1 78 ? -3.798 18.777 -10.359 1.00 70.00 78 THR A C 1
ATOM 614 O O . THR A 1 78 ? -4.559 19.726 -10.538 1.00 70.00 78 THR A O 1
ATOM 617 N N . GLY A 1 79 ? -2.524 18.797 -10.764 1.00 68.56 79 GLY A N 1
ATOM 618 C CA . GLY A 1 79 ? -1.924 19.926 -11.474 1.00 68.56 79 GLY A CA 1
ATOM 619 C C . GLY A 1 79 ? -2.478 20.101 -12.891 1.00 68.56 79 GLY A C 1
ATOM 620 O O . GLY A 1 79 ? -2.902 19.137 -13.525 1.00 68.56 79 GLY A O 1
ATOM 621 N N . SER A 1 80 ? -2.435 21.337 -13.397 1.00 70.06 80 SER A N 1
ATOM 622 C CA . SER A 1 80 ? -2.747 21.664 -14.798 1.00 70.06 80 SER A CA 1
ATOM 623 C C . SER A 1 80 ? -1.696 21.146 -15.781 1.00 70.06 80 SER A C 1
ATOM 625 O O . SER A 1 80 ? -1.978 21.016 -16.970 1.00 70.06 80 SER A O 1
ATOM 627 N N . GLU A 1 81 ? -0.491 20.861 -15.288 1.00 78.94 81 GLU A N 1
ATOM 628 C CA . GLU A 1 81 ? 0.616 20.374 -16.101 1.00 78.94 81 GLU A CA 1
ATOM 629 C C . GLU A 1 81 ? 0.383 18.935 -16.585 1.00 78.94 81 GLU A C 1
ATOM 631 O O . GLU A 1 81 ? -0.200 18.122 -15.853 1.00 78.94 81 GLU A O 1
ATOM 636 N N . PRO A 1 82 ? 0.876 18.577 -17.786 1.00 81.69 82 PRO A N 1
ATOM 637 C CA . PRO A 1 82 ? 0.817 17.207 -18.276 1.00 81.69 82 PRO A CA 1
ATOM 638 C C . PRO A 1 82 ? 1.493 16.226 -17.310 1.00 81.69 82 PRO A C 1
ATOM 640 O O . PRO A 1 82 ? 2.531 16.525 -16.717 1.00 81.69 82 PRO A O 1
ATOM 643 N N . PHE A 1 83 ? 0.925 15.026 -17.183 1.00 85.31 83 PHE A N 1
ATOM 644 C CA . PHE A 1 83 ? 1.558 13.948 -16.427 1.00 85.31 83 PHE A CA 1
ATOM 645 C C . PHE A 1 83 ? 2.753 13.392 -17.209 1.00 85.31 83 PHE A C 1
ATOM 647 O O . PHE A 1 83 ? 2.597 12.939 -18.339 1.00 85.31 83 PHE A O 1
ATOM 654 N N . GLN A 1 84 ? 3.938 13.446 -16.610 1.00 80.56 8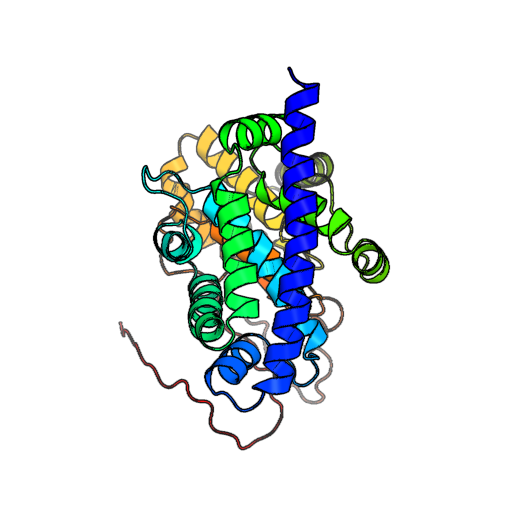4 GLN A N 1
ATOM 655 C CA . GLN A 1 84 ? 5.223 13.062 -17.195 1.00 80.56 84 GLN A CA 1
ATOM 656 C C . GLN A 1 84 ? 6.098 12.381 -16.132 1.00 80.56 84 GLN A C 1
ATOM 658 O O . GLN A 1 84 ? 5.783 12.406 -14.943 1.00 80.56 84 GLN A O 1
ATOM 663 N N . ARG A 1 85 ? 7.256 11.833 -16.526 1.00 74.31 85 ARG A N 1
ATOM 664 C CA . ARG A 1 85 ? 8.205 11.179 -15.600 1.00 74.31 85 ARG A CA 1
ATOM 665 C C . ARG A 1 85 ? 8.588 12.060 -14.402 1.00 74.31 85 ARG A C 1
ATOM 667 O O . ARG A 1 85 ? 8.618 11.584 -13.272 1.00 74.31 85 ARG A O 1
ATOM 674 N N . ARG A 1 86 ? 8.805 13.360 -14.631 1.00 69.56 86 ARG A N 1
ATOM 675 C CA . ARG A 1 86 ? 9.139 14.346 -13.581 1.00 69.56 86 ARG A CA 1
ATOM 676 C C . ARG A 1 86 ? 7.955 14.729 -12.689 1.00 69.56 86 ARG A C 1
ATOM 678 O O . ARG A 1 86 ? 8.152 15.348 -11.650 1.00 69.56 86 ARG A O 1
ATOM 685 N N . SER A 1 87 ? 6.726 14.368 -13.060 1.00 68.38 87 SER A N 1
ATOM 686 C CA . SER A 1 87 ? 5.539 14.697 -12.267 1.00 68.38 87 SER A CA 1
ATOM 687 C C . SER A 1 87 ? 5.517 13.970 -10.924 1.00 68.38 87 SER A C 1
ATOM 689 O O . SER A 1 87 ? 4.802 14.421 -10.034 1.00 68.38 87 SER A O 1
ATOM 691 N N . PHE A 1 88 ? 6.303 12.900 -10.735 1.00 66.44 88 PHE A N 1
ATOM 692 C CA . PHE A 1 88 ? 6.381 12.191 -9.455 1.00 66.44 88 PHE A CA 1
ATOM 693 C C . PHE A 1 88 ? 6.711 13.129 -8.283 1.00 66.44 88 PHE A C 1
ATOM 695 O O . PHE A 1 88 ? 6.030 13.074 -7.256 1.00 66.44 88 PHE A O 1
ATOM 702 N N . ASP A 1 89 ? 7.655 14.054 -8.478 1.00 63.00 89 ASP A N 1
ATOM 703 C CA . ASP A 1 89 ? 8.107 15.012 -7.456 1.00 63.00 89 ASP A CA 1
ATOM 704 C C . ASP A 1 89 ? 7.002 15.977 -7.015 1.00 63.00 89 ASP A C 1
ATOM 706 O O . ASP A 1 89 ? 7.010 16.501 -5.902 1.00 63.00 89 ASP A O 1
ATOM 710 N N . SER A 1 90 ? 6.008 16.184 -7.881 1.00 57.72 90 SER A N 1
ATOM 711 C CA . SER A 1 90 ? 4.841 17.021 -7.598 1.00 57.72 90 SER A CA 1
ATOM 712 C C . SER A 1 90 ? 3.702 16.270 -6.898 1.00 57.72 90 SER A C 1
ATOM 714 O O . SER A 1 90 ? 2.690 16.877 -6.546 1.00 57.72 90 SER A O 1
ATOM 716 N N . THR A 1 91 ? 3.838 14.958 -6.680 1.00 62.22 91 THR A N 1
ATOM 717 C CA . THR A 1 91 ? 2.775 14.135 -6.094 1.00 62.22 91 THR A CA 1
ATOM 718 C C . THR A 1 91 ? 2.921 13.944 -4.587 1.00 62.22 91 THR A C 1
ATOM 720 O O . THR A 1 91 ? 4.001 14.010 -4.001 1.00 62.22 91 THR A O 1
ATOM 723 N N . LEU A 1 92 ? 1.797 13.612 -3.953 1.00 59.69 92 LEU A N 1
ATOM 724 C CA . LEU A 1 92 ? 1.699 13.216 -2.548 1.00 59.69 92 LEU A CA 1
ATOM 725 C C . LEU A 1 92 ? 2.676 12.086 -2.149 1.00 59.69 92 LEU A C 1
ATOM 727 O O . LEU A 1 92 ? 3.085 12.015 -0.990 1.00 59.69 92 LEU A O 1
ATOM 731 N N . LEU A 1 93 ? 3.092 11.258 -3.113 1.00 61.88 93 LEU A N 1
ATOM 732 C CA . LEU A 1 93 ? 4.017 10.136 -2.939 1.00 61.88 93 LEU A CA 1
ATOM 733 C C . LEU A 1 93 ? 5.457 10.570 -2.632 1.00 61.88 93 LEU A C 1
ATOM 735 O O . LEU A 1 93 ? 6.159 9.855 -1.917 1.00 61.88 93 LEU A O 1
ATOM 739 N N . TYR A 1 94 ? 5.882 11.753 -3.092 1.00 59.00 94 TYR A N 1
ATOM 740 C CA . TYR A 1 94 ? 7.242 12.269 -2.876 1.00 59.00 94 TYR A CA 1
ATOM 741 C C . TYR A 1 94 ? 7.567 12.503 -1.388 1.00 59.00 94 TYR A C 1
ATOM 743 O O . TYR A 1 94 ? 8.731 12.564 -0.987 1.00 59.00 94 TYR A O 1
ATOM 751 N N . LYS A 1 95 ? 6.545 12.596 -0.526 1.00 62.31 95 LYS A N 1
ATOM 752 C CA . LYS A 1 95 ? 6.711 12.743 0.930 1.00 62.31 95 LYS A CA 1
ATOM 753 C C . LYS A 1 95 ? 7.233 11.476 1.620 1.00 62.31 95 LYS A C 1
ATOM 755 O O . LYS A 1 95 ? 7.705 11.570 2.748 1.00 62.31 95 LYS A O 1
ATOM 760 N N . SER A 1 96 ? 7.179 10.316 0.962 1.00 64.00 96 SER A N 1
ATOM 761 C CA . SER A 1 96 ? 7.796 9.083 1.454 1.00 64.00 96 SER A CA 1
ATOM 762 C C . SER A 1 96 ? 9.258 9.021 1.028 1.00 64.00 96 SER A C 1
ATOM 764 O O . SER A 1 96 ? 9.541 8.939 -0.163 1.00 64.00 96 SER A O 1
ATOM 766 N N . ASP A 1 97 ? 10.190 9.002 1.985 1.00 66.88 97 ASP A N 1
ATOM 767 C CA . ASP A 1 97 ? 11.617 8.826 1.676 1.00 66.88 97 ASP A CA 1
ATOM 768 C C . ASP A 1 97 ? 11.876 7.487 0.963 1.00 66.88 97 ASP A C 1
ATOM 770 O O . ASP A 1 97 ? 12.710 7.418 0.067 1.00 66.88 97 ASP A O 1
ATOM 774 N N . PHE A 1 98 ? 11.105 6.449 1.304 1.00 66.75 98 PHE A N 1
ATOM 775 C CA . PHE A 1 98 ? 11.171 5.136 0.664 1.00 66.75 98 PHE A CA 1
ATOM 776 C C . PHE A 1 98 ? 10.764 5.187 -0.815 1.00 66.75 98 PHE A C 1
ATOM 778 O O . PHE A 1 98 ? 11.498 4.704 -1.677 1.00 66.75 98 PHE A O 1
ATOM 785 N N . LEU A 1 99 ? 9.598 5.770 -1.119 1.00 65.81 99 LEU A N 1
ATOM 786 C CA . LEU A 1 99 ? 9.117 5.852 -2.501 1.00 65.81 99 LEU A CA 1
ATOM 787 C C . LEU A 1 99 ? 9.952 6.837 -3.312 1.00 65.81 99 LEU A C 1
ATOM 789 O O . LEU A 1 99 ? 10.223 6.577 -4.476 1.00 65.81 99 LEU A O 1
ATOM 793 N N . ARG A 1 100 ? 10.407 7.932 -2.700 1.00 70.81 100 ARG A N 1
ATOM 794 C CA . ARG A 1 100 ? 11.317 8.873 -3.349 1.00 70.81 100 ARG A CA 1
ATOM 795 C C . ARG A 1 100 ? 12.586 8.170 -3.815 1.00 70.81 100 ARG A C 1
ATOM 797 O O . ARG A 1 100 ? 12.856 8.187 -5.006 1.00 70.81 100 ARG A O 1
ATOM 804 N N . GLN A 1 101 ? 13.263 7.449 -2.922 1.00 71.06 101 GLN A N 1
ATOM 805 C CA . GLN A 1 101 ? 14.464 6.682 -3.269 1.00 71.06 101 GLN A CA 1
ATOM 806 C C . GLN A 1 101 ? 14.187 5.607 -4.330 1.00 71.06 101 GLN A C 1
ATOM 808 O O . GLN A 1 101 ? 15.021 5.387 -5.203 1.00 71.06 101 GLN A O 1
ATOM 813 N N . PHE A 1 102 ? 13.012 4.964 -4.299 1.00 70.75 102 PHE A N 1
ATOM 814 C CA . PHE A 1 102 ? 12.609 3.987 -5.319 1.00 70.75 102 PHE A CA 1
ATOM 815 C C . PHE A 1 102 ? 12.540 4.614 -6.708 1.00 70.75 102 PHE A C 1
ATOM 817 O O . PHE A 1 102 ? 13.140 4.119 -7.661 1.00 70.75 102 PHE A O 1
ATOM 824 N N . PHE A 1 103 ? 11.799 5.714 -6.817 1.00 72.00 103 PHE A N 1
ATOM 825 C CA . PHE A 1 103 ? 11.585 6.403 -8.081 1.00 72.00 103 PHE A CA 1
ATOM 826 C C . PHE A 1 103 ? 12.841 7.132 -8.562 1.00 72.00 103 PHE A C 1
ATOM 828 O O . PHE A 1 103 ? 13.117 7.109 -9.758 1.00 72.00 103 PHE A O 1
ATOM 835 N N . GLU A 1 104 ? 13.633 7.713 -7.658 1.00 75.25 104 GLU A N 1
ATOM 836 C CA . GLU A 1 104 ? 14.951 8.285 -7.957 1.00 75.25 104 GLU A CA 1
ATOM 837 C C . GLU A 1 104 ? 15.883 7.219 -8.530 1.00 75.25 104 GLU A C 1
ATOM 839 O O . GLU A 1 104 ? 16.407 7.402 -9.623 1.00 75.25 104 GLU A O 1
ATOM 844 N N . ALA A 1 105 ? 16.005 6.060 -7.879 1.00 69.44 105 ALA A N 1
ATOM 845 C CA . ALA A 1 105 ? 16.873 4.991 -8.359 1.00 69.44 105 ALA A CA 1
ATOM 846 C C . ALA A 1 105 ? 16.435 4.460 -9.740 1.00 69.44 105 ALA A C 1
ATOM 848 O O . ALA A 1 105 ? 17.281 4.159 -10.585 1.00 69.44 105 ALA A O 1
ATOM 849 N N . ILE A 1 106 ? 15.128 4.401 -10.022 1.00 69.06 106 ILE A N 1
ATOM 850 C CA . ILE A 1 106 ? 14.616 4.073 -11.363 1.00 69.06 106 ILE A CA 1
ATOM 851 C C . ILE A 1 106 ? 14.943 5.185 -12.367 1.00 69.06 106 ILE A C 1
ATOM 853 O O . ILE A 1 106 ? 15.403 4.884 -13.466 1.00 69.06 106 ILE A O 1
ATOM 857 N N . ASN A 1 107 ? 14.758 6.455 -12.001 1.00 71.88 107 ASN A N 1
ATOM 858 C CA . ASN A 1 107 ? 15.079 7.606 -12.849 1.00 71.88 107 ASN A CA 1
ATOM 859 C C . ASN A 1 107 ? 16.582 7.736 -13.138 1.00 71.88 107 ASN A C 1
ATOM 861 O O . ASN A 1 107 ? 16.944 8.217 -14.206 1.00 71.88 107 ASN A O 1
ATOM 865 N N . GLU A 1 108 ? 17.450 7.306 -12.224 1.00 70.75 108 GLU A N 1
ATOM 866 C CA . GLU A 1 108 ? 18.905 7.267 -12.411 1.00 70.75 108 GLU A CA 1
ATOM 867 C C . GLU A 1 108 ? 19.351 6.070 -13.261 1.00 70.75 108 GLU A C 1
ATOM 869 O O . GLU A 1 108 ? 20.313 6.165 -14.024 1.00 70.75 108 GLU A O 1
ATOM 874 N N . THR A 1 109 ? 18.641 4.945 -13.154 1.00 65.56 109 THR A N 1
ATOM 875 C CA . THR A 1 109 ? 18.957 3.709 -13.882 1.00 65.56 109 THR A CA 1
ATOM 876 C C . THR A 1 109 ? 18.438 3.736 -15.322 1.00 65.56 109 THR A C 1
ATOM 878 O O . THR A 1 109 ? 19.135 3.293 -16.233 1.00 65.56 109 THR A O 1
ATOM 881 N N . CYS A 1 110 ? 17.240 4.287 -15.551 1.00 66.25 110 CYS A N 1
ATOM 882 C CA . CYS A 1 110 ? 16.592 4.356 -16.866 1.00 66.25 110 CYS A CA 1
ATOM 883 C C . CYS A 1 110 ? 17.480 4.951 -17.975 1.00 66.25 110 CYS A C 1
ATOM 885 O O . CYS A 1 110 ? 17.539 4.359 -19.044 1.00 66.25 110 CYS A O 1
ATOM 887 N N . PRO A 1 111 ? 18.193 6.076 -17.776 1.00 64.44 111 PRO A N 1
ATOM 888 C CA . PRO A 1 111 ? 18.986 6.701 -18.834 1.00 64.44 111 PRO A CA 1
ATOM 889 C C . PRO A 1 111 ? 20.150 5.851 -19.362 1.00 64.44 111 PRO A C 1
ATOM 891 O O . PRO A 1 111 ? 20.700 6.184 -20.406 1.00 64.44 111 PRO A O 1
ATOM 894 N N . GLN A 1 112 ? 20.545 4.788 -18.653 1.00 70.38 112 GLN A N 1
ATOM 895 C CA . GLN A 1 112 ? 21.636 3.896 -19.066 1.00 70.38 112 GLN A CA 1
ATOM 896 C C . GLN A 1 112 ? 21.163 2.758 -19.985 1.00 70.38 112 GLN A C 1
ATOM 898 O O . GLN A 1 112 ? 21.987 2.141 -20.656 1.00 70.38 112 GLN A O 1
ATOM 903 N N . ASP A 1 113 ? 19.853 2.493 -20.029 1.00 79.12 113 ASP A N 1
ATOM 904 C CA . ASP A 1 113 ? 19.234 1.471 -20.873 1.00 79.12 113 ASP A CA 1
ATOM 905 C C . ASP A 1 113 ? 18.034 2.080 -21.616 1.00 79.12 113 ASP A C 1
ATOM 907 O O . ASP A 1 113 ? 16.957 2.298 -21.054 1.00 79.12 113 ASP A O 1
ATOM 911 N N . GLU A 1 114 ? 18.231 2.385 -22.901 1.00 84.75 114 GLU A N 1
ATOM 912 C CA . GLU A 1 114 ? 17.231 3.055 -23.742 1.00 84.75 114 GLU A CA 1
ATOM 913 C C . GLU A 1 114 ? 15.923 2.255 -23.848 1.00 84.75 114 GLU A C 1
ATOM 915 O O . GLU A 1 114 ? 14.836 2.839 -23.846 1.00 84.75 114 GLU A O 1
ATOM 920 N N . ALA A 1 115 ? 16.004 0.921 -23.881 1.00 87.88 115 ALA A N 1
ATOM 921 C CA . ALA A 1 115 ? 14.832 0.063 -23.997 1.00 87.88 115 ALA A CA 1
ATOM 922 C C . ALA A 1 115 ? 13.995 0.095 -22.712 1.00 87.88 115 ALA A C 1
ATOM 924 O O . ALA A 1 115 ? 12.776 0.285 -22.771 1.00 87.88 115 ALA A O 1
ATOM 925 N N . LEU A 1 116 ? 14.639 -0.030 -21.546 1.00 85.62 116 LEU A N 1
ATOM 926 C CA . LEU A 1 116 ? 13.983 0.113 -20.247 1.00 85.62 116 LEU A CA 1
ATOM 927 C C . LEU A 1 116 ? 13.381 1.515 -20.088 1.00 85.62 116 LEU A C 1
ATOM 929 O O . LEU A 1 116 ? 12.237 1.652 -19.650 1.00 85.62 116 LEU A O 1
ATOM 933 N N . CYS A 1 117 ? 14.126 2.551 -20.484 1.00 85.81 117 CYS A N 1
ATOM 934 C CA . CYS A 1 117 ? 13.663 3.936 -20.484 1.00 85.81 117 CYS A CA 1
ATOM 935 C C . CYS A 1 117 ? 12.378 4.110 -21.292 1.00 85.81 117 CYS A C 1
ATOM 937 O O . CYS A 1 117 ? 11.385 4.608 -20.755 1.00 85.81 117 CYS A O 1
ATOM 939 N N . SER A 1 118 ? 12.377 3.619 -22.532 1.00 89.75 118 SER A N 1
ATOM 940 C CA . SER A 1 118 ? 11.234 3.680 -23.439 1.00 89.75 118 SER A CA 1
ATOM 941 C C . SER A 1 118 ? 10.026 2.910 -22.903 1.00 89.75 118 SER A C 1
ATOM 943 O O . SER A 1 118 ? 8.901 3.398 -22.985 1.00 89.75 118 SER A O 1
ATOM 945 N N . ALA A 1 119 ? 10.233 1.742 -22.288 1.00 91.75 119 ALA A N 1
ATOM 946 C CA . ALA A 1 119 ? 9.143 0.963 -21.702 1.00 91.75 119 ALA A CA 1
ATOM 947 C C . ALA A 1 119 ? 8.470 1.687 -20.523 1.00 91.75 119 ALA A C 1
ATOM 949 O O . ALA A 1 119 ? 7.241 1.669 -20.402 1.00 91.75 119 ALA A O 1
ATOM 950 N N . VAL A 1 120 ? 9.260 2.347 -19.670 1.00 88.81 120 VAL A N 1
ATOM 951 C CA . VAL A 1 120 ? 8.742 3.164 -18.563 1.00 88.81 120 VAL A CA 1
ATOM 952 C C . VAL A 1 120 ? 8.031 4.416 -19.086 1.00 88.81 120 VAL A C 1
ATOM 954 O O . VAL A 1 120 ? 6.938 4.722 -18.611 1.00 88.81 120 VAL A O 1
ATOM 957 N N . ASP A 1 121 ? 8.596 5.110 -20.078 1.00 88.88 121 ASP A N 1
ATOM 958 C CA . ASP A 1 121 ? 7.960 6.287 -20.689 1.00 88.88 121 ASP A CA 1
ATOM 959 C C . ASP A 1 121 ? 6.636 5.921 -21.362 1.00 88.88 121 ASP A C 1
ATOM 961 O O . ASP A 1 121 ? 5.625 6.579 -21.134 1.00 88.88 121 ASP A O 1
ATOM 965 N N . ALA A 1 122 ? 6.583 4.794 -22.070 1.00 92.88 122 ALA A N 1
ATOM 966 C CA . ALA A 1 122 ? 5.347 4.314 -22.667 1.00 92.88 122 ALA A CA 1
ATOM 967 C C . ALA A 1 122 ? 4.261 4.041 -21.603 1.00 92.88 122 ALA A C 1
ATOM 969 O O . ALA A 1 122 ? 3.073 4.263 -21.855 1.00 92.88 122 ALA A O 1
ATOM 970 N N . LEU A 1 123 ? 4.635 3.553 -20.411 1.00 92.75 123 LEU A N 1
ATOM 971 C CA . LEU A 1 123 ? 3.686 3.332 -19.312 1.00 92.75 123 LEU A CA 1
ATOM 972 C C . LEU A 1 123 ? 3.156 4.665 -18.765 1.00 92.75 123 LEU A C 1
ATOM 974 O O . LEU A 1 123 ? 1.970 4.782 -18.448 1.00 92.75 123 LEU A O 1
ATOM 978 N N . ILE A 1 124 ? 4.020 5.675 -18.680 1.00 90.44 124 ILE A N 1
ATOM 979 C CA . ILE A 1 124 ? 3.647 7.036 -18.287 1.00 90.44 124 ILE A CA 1
ATOM 980 C C . ILE A 1 124 ? 2.715 7.654 -19.331 1.00 90.44 124 ILE A C 1
ATOM 982 O O . ILE A 1 124 ? 1.679 8.194 -18.951 1.00 90.44 124 ILE A O 1
ATOM 986 N N . ASP A 1 125 ? 3.011 7.511 -20.621 1.00 92.25 125 ASP A N 1
ATOM 987 C CA . ASP A 1 125 ? 2.177 8.017 -21.714 1.00 92.25 125 ASP A CA 1
ATOM 988 C C . ASP A 1 125 ? 0.795 7.354 -21.725 1.00 92.25 125 ASP A C 1
ATOM 990 O O . ASP A 1 125 ? -0.229 8.027 -21.874 1.00 92.25 125 ASP A O 1
ATOM 994 N N . LEU A 1 126 ? 0.739 6.038 -21.483 1.00 94.06 126 LEU A N 1
ATOM 995 C CA . LEU A 1 126 ? -0.519 5.310 -21.307 1.00 94.06 126 LEU A CA 1
ATOM 996 C C . LEU A 1 126 ? -1.356 5.910 -20.166 1.00 94.06 126 LEU A C 1
ATOM 998 O O . LEU A 1 126 ? -2.567 6.089 -20.313 1.00 94.06 126 LEU A O 1
ATOM 1002 N N . LEU A 1 127 ? -0.722 6.206 -19.029 1.00 91.69 127 LEU A N 1
ATOM 1003 C CA . LEU A 1 127 ? -1.366 6.812 -17.862 1.00 91.69 127 LEU A CA 1
ATOM 1004 C C . LEU A 1 127 ? -1.762 8.275 -18.104 1.00 91.69 127 LEU A C 1
ATOM 1006 O O . LEU A 1 127 ? -2.818 8.715 -17.643 1.00 91.69 127 LEU A O 1
ATOM 1010 N N . ALA A 1 128 ? -0.948 9.034 -18.833 1.00 90.69 128 ALA A N 1
ATOM 1011 C CA . ALA A 1 128 ? -1.220 10.418 -19.196 1.00 90.69 128 ALA A CA 1
ATOM 1012 C C . ALA A 1 128 ? -2.451 10.518 -20.108 1.00 90.69 128 ALA A C 1
ATOM 1014 O O . ALA A 1 128 ? -3.333 11.338 -19.851 1.00 90.69 128 ALA A O 1
ATOM 1015 N N . ALA A 1 129 ? -2.549 9.628 -21.100 1.00 91.00 129 ALA A N 1
ATOM 1016 C CA . ALA A 1 129 ? -3.660 9.550 -22.046 1.00 91.00 129 ALA A CA 1
ATOM 1017 C C . ALA A 1 129 ? -4.948 8.941 -21.458 1.00 91.00 129 ALA A C 1
ATOM 1019 O O . ALA A 1 129 ? -6.001 8.987 -22.096 1.00 91.00 129 ALA A O 1
ATOM 1020 N N . ALA A 1 130 ? -4.884 8.341 -20.266 1.00 90.56 130 ALA A N 1
ATOM 1021 C CA . ALA A 1 130 ? -6.048 7.744 -19.630 1.00 90.56 130 ALA A CA 1
ATOM 1022 C C . ALA A 1 130 ? -7.055 8.813 -19.169 1.00 90.56 130 ALA A C 1
ATOM 1024 O O . ALA A 1 130 ? -6.698 9.800 -18.518 1.00 90.56 130 ALA A O 1
ATOM 1025 N N . ASP A 1 131 ? -8.338 8.563 -19.440 1.00 88.06 131 ASP A N 1
ATOM 1026 C CA . ASP A 1 131 ? -9.456 9.361 -18.936 1.00 88.06 131 ASP A CA 1
ATOM 1027 C C . ASP A 1 131 ? -9.639 9.126 -17.427 1.00 88.06 131 ASP A C 1
ATOM 1029 O O . ASP A 1 131 ? -10.406 8.270 -16.973 1.00 88.06 131 ASP A O 1
ATOM 1033 N N . MET A 1 132 ? -8.880 9.884 -16.634 1.00 86.94 132 MET A N 1
ATOM 1034 C CA . MET A 1 132 ? -8.916 9.790 -15.176 1.00 86.94 132 MET A CA 1
ATOM 1035 C C . MET A 1 132 ? -10.233 10.284 -14.575 1.00 86.94 132 MET A C 1
ATOM 1037 O O . MET A 1 132 ? -10.536 9.924 -13.442 1.00 86.94 132 MET A O 1
ATOM 1041 N N . GLU A 1 133 ? -11.031 11.080 -15.291 1.00 85.38 133 GLU A N 1
ATOM 1042 C CA . GLU A 1 133 ? -12.354 11.493 -14.815 1.00 85.38 133 GLU A CA 1
ATOM 1043 C C . GLU A 1 133 ? -13.314 10.302 -14.826 1.00 85.38 133 GLU A C 1
ATOM 1045 O O . GLU A 1 133 ? -13.889 9.960 -13.791 1.00 85.38 133 GLU A O 1
ATOM 1050 N N . SER A 1 134 ? -13.387 9.599 -15.957 1.00 84.50 134 SER A N 1
ATOM 1051 C CA . SER A 1 134 ? -14.155 8.360 -16.104 1.00 84.50 134 SER A CA 1
ATOM 1052 C C . SER A 1 134 ? -13.682 7.264 -15.140 1.00 84.50 134 SER A C 1
ATOM 1054 O O . SER A 1 134 ? -14.498 6.628 -14.467 1.00 84.50 134 SER A O 1
ATOM 1056 N N . ILE A 1 135 ? -12.362 7.080 -14.998 1.00 84.38 135 ILE A N 1
ATOM 1057 C CA . ILE A 1 135 ? -11.784 6.112 -14.050 1.00 84.38 135 ILE A CA 1
ATOM 1058 C C . ILE A 1 135 ? -12.153 6.471 -12.606 1.00 84.38 135 ILE A C 1
ATOM 1060 O O . ILE A 1 135 ? -12.611 5.598 -11.871 1.00 84.38 135 ILE A O 1
ATOM 1064 N N . ARG A 1 136 ? -12.013 7.737 -12.189 1.00 83.44 136 ARG A N 1
ATOM 1065 C CA . ARG A 1 136 ? -12.400 8.177 -10.837 1.00 83.44 136 ARG A CA 1
ATOM 1066 C C . ARG A 1 136 ? -13.884 7.969 -10.578 1.00 83.44 136 ARG A C 1
ATOM 1068 O O . ARG A 1 136 ? -14.228 7.408 -9.543 1.00 83.44 136 ARG A O 1
ATOM 1075 N N . ALA A 1 137 ? -14.748 8.361 -11.513 1.00 81.50 137 ALA A N 1
ATOM 1076 C CA . ALA A 1 137 ? -16.190 8.172 -11.385 1.00 81.50 137 ALA A CA 1
ATOM 1077 C C . ALA A 1 137 ? -16.553 6.686 -11.229 1.00 81.50 137 ALA A C 1
ATOM 1079 O O . ALA A 1 137 ? -17.365 6.324 -10.382 1.00 81.50 137 ALA A O 1
ATOM 1080 N N . HIS A 1 138 ? -15.908 5.807 -12.000 1.00 77.94 138 HIS A N 1
ATOM 1081 C CA . HIS A 1 138 ? -16.107 4.366 -11.892 1.00 77.94 138 HIS A CA 1
ATOM 1082 C C . HIS A 1 138 ? -15.636 3.805 -10.543 1.00 77.94 138 HIS A C 1
ATOM 1084 O O . HIS A 1 138 ? -16.371 3.065 -9.887 1.00 77.94 138 HIS A O 1
ATOM 1090 N N . LEU A 1 139 ? -14.427 4.174 -10.113 1.00 73.81 139 LEU A N 1
ATOM 1091 C CA . LEU A 1 139 ? -13.849 3.705 -8.855 1.00 73.81 139 LEU A CA 1
ATOM 1092 C C . LEU A 1 139 ? -14.630 4.226 -7.640 1.00 73.81 139 LEU A C 1
ATOM 1094 O O . LEU A 1 139 ? -14.844 3.476 -6.695 1.00 73.81 139 LEU A O 1
ATOM 1098 N N . GLN A 1 140 ? -15.167 5.447 -7.681 1.00 72.75 140 GLN A N 1
ATOM 1099 C CA . GLN A 1 140 ? -16.040 5.965 -6.619 1.00 72.75 140 GLN A CA 1
ATOM 1100 C C . GLN A 1 140 ? -17.309 5.123 -6.409 1.00 72.75 140 GLN A C 1
ATOM 1102 O O . GLN A 1 140 ? -17.792 5.030 -5.282 1.00 72.75 140 GLN A O 1
ATOM 1107 N N . VAL A 1 141 ? -17.836 4.491 -7.465 1.00 68.56 141 VAL A N 1
ATOM 1108 C CA . VAL A 1 141 ? -19.033 3.634 -7.390 1.00 68.56 141 VAL A CA 1
ATOM 1109 C C . VAL A 1 141 ? -18.716 2.247 -6.821 1.00 68.56 141 VAL A C 1
ATOM 1111 O O . VAL A 1 141 ? -19.557 1.660 -6.144 1.00 68.56 141 VAL A O 1
ATOM 1114 N N . ILE A 1 142 ? -17.525 1.706 -7.096 1.00 63.03 142 ILE A N 1
ATOM 1115 C CA . ILE A 1 142 ? -17.175 0.307 -6.783 1.00 63.03 142 ILE A CA 1
ATOM 1116 C C . ILE A 1 142 ? -16.382 0.177 -5.483 1.00 63.03 142 ILE A C 1
ATOM 1118 O O . ILE A 1 142 ? -16.607 -0.746 -4.702 1.00 63.03 142 ILE A O 1
ATOM 1122 N N . CYS A 1 143 ? -15.449 1.091 -5.247 1.00 60.34 143 CYS A N 1
ATOM 1123 C CA . CYS A 1 143 ? -14.513 1.052 -4.135 1.00 60.34 143 CYS A CA 1
ATOM 1124 C C . CYS A 1 143 ? -14.516 2.419 -3.445 1.00 60.34 143 CYS A C 1
ATOM 1126 O O . CYS A 1 143 ? -13.659 3.272 -3.678 1.00 60.34 143 CYS A O 1
ATOM 1128 N N . TYR A 1 144 ? -15.526 2.643 -2.600 1.00 54.56 144 TYR A N 1
ATOM 1129 C CA . TYR A 1 144 ? -15.622 3.847 -1.777 1.00 54.56 144 TYR A CA 1
ATOM 1130 C C . TYR A 1 144 ? -14.309 4.062 -1.002 1.00 54.56 144 TYR A C 1
ATOM 1132 O O . TYR A 1 144 ? -13.892 3.189 -0.242 1.00 54.56 144 TYR A O 1
ATOM 1140 N N . LYS A 1 145 ? -13.670 5.219 -1.229 1.00 58.84 145 LYS A N 1
ATOM 1141 C CA . LYS A 1 145 ? -12.413 5.688 -0.611 1.00 58.84 145 LYS A CA 1
ATOM 1142 C C . LYS A 1 145 ? -11.136 4.857 -0.857 1.00 58.84 145 LYS A C 1
ATOM 1144 O O . LYS A 1 145 ? -10.083 5.307 -0.427 1.00 58.84 145 LYS A O 1
ATOM 1149 N N . ASP A 1 146 ? -11.172 3.755 -1.614 1.00 65.88 146 ASP A N 1
ATOM 1150 C CA . ASP A 1 146 ? -9.980 2.908 -1.836 1.00 65.88 146 ASP A CA 1
ATOM 1151 C C . ASP A 1 146 ? -9.740 2.504 -3.314 1.00 65.88 146 ASP A C 1
ATOM 1153 O O . ASP A 1 146 ? -9.800 1.328 -3.689 1.00 65.88 146 ASP A O 1
ATOM 1157 N N . PRO A 1 147 ? -9.490 3.489 -4.196 1.00 70.50 147 PRO A N 1
ATOM 1158 C CA . PRO A 1 147 ? -9.299 3.276 -5.633 1.00 70.50 147 PRO A CA 1
ATOM 1159 C C . PRO A 1 147 ? -8.010 2.519 -5.970 1.00 70.50 147 PRO A C 1
ATOM 1161 O O . PRO A 1 147 ? -7.959 1.798 -6.968 1.00 70.50 147 PRO A O 1
ATOM 1164 N N . LEU A 1 148 ? -6.965 2.683 -5.158 1.00 70.88 148 LEU A N 1
ATOM 1165 C CA . LEU A 1 148 ? -5.655 2.104 -5.432 1.00 70.88 148 LEU A CA 1
ATOM 1166 C C . LEU A 1 148 ? -5.583 0.636 -5.071 1.00 70.88 148 LEU A C 1
ATOM 1168 O O . LEU A 1 148 ? -5.021 -0.134 -5.845 1.00 70.88 148 LEU A O 1
ATOM 1172 N N . THR A 1 149 ? -6.171 0.233 -3.948 1.00 68.50 149 THR A N 1
ATOM 1173 C CA . THR A 1 149 ? -6.140 -1.176 -3.571 1.00 68.50 149 THR A CA 1
ATOM 1174 C C . THR A 1 149 ? -6.992 -2.009 -4.521 1.00 68.50 149 THR A C 1
ATOM 1176 O O . THR A 1 149 ? -6.542 -3.058 -4.979 1.00 68.50 149 THR A O 1
ATOM 1179 N N . TYR A 1 150 ? -8.166 -1.504 -4.926 1.00 73.81 150 TYR A N 1
ATOM 1180 C CA . TYR A 1 150 ? -8.963 -2.139 -5.980 1.00 73.81 150 TYR A CA 1
ATOM 1181 C C . TYR A 1 150 ? -8.191 -2.234 -7.302 1.00 73.81 150 TYR A C 1
ATOM 1183 O O . TYR A 1 150 ? -8.160 -3.290 -7.937 1.00 73.81 150 TYR A O 1
ATOM 1191 N N . PHE A 1 151 ? -7.545 -1.139 -7.718 1.00 78.69 151 PHE A N 1
ATOM 1192 C CA . PHE A 1 151 ? -6.733 -1.137 -8.930 1.00 78.69 151 PHE A CA 1
ATOM 1193 C C . PHE A 1 151 ? -5.600 -2.163 -8.849 1.00 78.69 151 PHE A C 1
ATOM 1195 O O . PHE A 1 151 ? -5.425 -2.940 -9.784 1.00 78.69 151 PHE A O 1
ATOM 1202 N N . TYR A 1 152 ? -4.850 -2.189 -7.744 1.00 77.56 152 TYR A N 1
ATOM 1203 C CA . TYR A 1 152 ? -3.737 -3.113 -7.552 1.00 77.56 152 TYR A CA 1
ATOM 1204 C C . TYR A 1 152 ? -4.206 -4.569 -7.566 1.00 77.56 152 TYR A C 1
ATOM 1206 O O . TYR A 1 152 ? -3.566 -5.408 -8.200 1.00 77.56 152 TYR A O 1
ATOM 1214 N N . GLU A 1 153 ? -5.351 -4.870 -6.947 1.00 74.69 153 GLU A N 1
ATOM 1215 C CA . GLU A 1 153 ? -5.946 -6.202 -7.021 1.00 74.69 153 GLU A CA 1
ATOM 1216 C C . GLU A 1 153 ? -6.228 -6.579 -8.475 1.00 74.69 153 GLU A C 1
ATOM 1218 O O . GLU A 1 153 ? -5.729 -7.598 -8.956 1.00 74.69 153 GLU A O 1
ATOM 1223 N N . ALA A 1 154 ? -6.998 -5.753 -9.187 1.00 79.69 154 ALA A N 1
ATOM 1224 C CA . ALA A 1 154 ? -7.373 -6.005 -10.572 1.00 79.69 154 ALA A CA 1
ATOM 1225 C C . ALA A 1 154 ? -6.139 -6.114 -11.489 1.00 79.69 154 ALA A C 1
ATOM 1227 O O . ALA A 1 154 ? -6.094 -6.962 -12.384 1.00 79.69 154 ALA A O 1
ATOM 1228 N N . PHE A 1 155 ? -5.112 -5.306 -11.227 1.00 85.38 155 PHE A N 1
ATOM 1229 C CA . PHE A 1 155 ? -3.807 -5.379 -11.872 1.00 85.38 155 PHE A CA 1
ATOM 1230 C C . PHE A 1 155 ? -3.129 -6.721 -11.623 1.00 85.38 155 PHE A C 1
ATOM 1232 O O . PHE A 1 155 ? -2.751 -7.377 -12.591 1.00 85.38 155 PHE A O 1
ATOM 1239 N N . LEU A 1 156 ? -3.050 -7.193 -10.376 1.00 77.56 156 LEU A N 1
ATOM 1240 C CA . LEU A 1 156 ? -2.463 -8.494 -10.053 1.00 77.56 156 LEU A CA 1
ATOM 1241 C C . LEU A 1 156 ? -3.171 -9.656 -10.755 1.00 77.56 156 LEU A C 1
ATOM 1243 O O . LEU A 1 156 ? -2.507 -10.608 -11.171 1.00 77.56 156 LEU A O 1
ATOM 1247 N N . GLN A 1 157 ? -4.499 -9.587 -10.919 1.00 80.00 157 GLN A N 1
ATOM 1248 C CA . GLN A 1 157 ? -5.249 -10.629 -11.633 1.00 80.00 157 GLN A CA 1
ATOM 1249 C C . GLN A 1 157 ? -4.798 -10.763 -13.093 1.00 80.00 157 GLN A C 1
ATOM 1251 O O . GLN A 1 157 ? -4.791 -11.868 -13.635 1.00 80.00 157 GLN A O 1
ATOM 1256 N N . HIS A 1 158 ? -4.421 -9.647 -13.720 1.00 85.06 158 HIS A N 1
ATOM 1257 C CA . HIS A 1 158 ? -3.950 -9.608 -15.102 1.00 85.06 158 HIS A CA 1
ATOM 1258 C C . HIS A 1 158 ? -2.435 -9.773 -15.235 1.00 85.06 158 HIS A C 1
ATOM 1260 O O . HIS A 1 158 ? -1.989 -10.335 -16.229 1.00 85.06 158 HIS A O 1
ATOM 1266 N N . TYR A 1 159 ? -1.669 -9.325 -14.243 1.00 83.69 159 TYR A N 1
ATOM 1267 C CA . TYR A 1 159 ? -0.215 -9.406 -14.222 1.00 83.69 159 TYR A CA 1
ATOM 1268 C C . TYR A 1 159 ? 0.259 -10.830 -13.923 1.00 83.69 159 TYR A C 1
ATOM 1270 O O . TYR A 1 159 ? 1.032 -11.404 -14.674 1.00 83.69 159 TYR A O 1
ATOM 1278 N N . ASN A 1 160 ? -0.195 -11.480 -12.849 1.00 77.44 160 ASN A N 1
ATOM 1279 C CA . ASN A 1 160 ? 0.316 -12.823 -12.561 1.00 77.44 160 ASN A CA 1
ATOM 1280 C C . ASN A 1 160 ? -0.699 -13.722 -11.843 1.00 77.44 160 ASN A C 1
ATOM 1282 O O . ASN A 1 160 ? -0.587 -13.958 -10.636 1.00 77.44 160 ASN A O 1
ATOM 1286 N N . PRO A 1 161 ? -1.679 -14.289 -12.577 1.00 72.94 161 PRO A N 1
ATOM 1287 C CA . PRO A 1 161 ? -2.723 -15.125 -11.984 1.00 72.94 161 PRO A CA 1
ATOM 1288 C C . PRO A 1 161 ? -2.170 -16.412 -11.353 1.00 72.94 161 PRO A C 1
ATOM 1290 O O . PRO A 1 161 ? -2.714 -16.889 -10.357 1.00 72.94 161 PRO A O 1
ATOM 1293 N N . ARG A 1 162 ? -1.067 -16.961 -11.886 1.00 68.69 162 ARG A N 1
ATOM 1294 C CA . ARG A 1 162 ? -0.401 -18.145 -11.316 1.00 68.69 162 ARG A CA 1
ATOM 1295 C C . ARG A 1 162 ? 0.335 -17.810 -10.026 1.00 68.69 162 ARG A C 1
ATOM 1297 O O . ARG A 1 162 ? 0.186 -18.537 -9.052 1.00 68.69 162 ARG A O 1
ATOM 1304 N N . LEU A 1 163 ? 1.091 -16.713 -9.998 1.00 63.53 163 LEU A N 1
ATOM 1305 C CA . LEU A 1 163 ? 1.795 -16.272 -8.793 1.00 63.53 163 LEU A CA 1
ATOM 1306 C C . LEU A 1 163 ? 0.815 -15.880 -7.685 1.00 63.53 163 LEU A C 1
ATOM 1308 O O . LEU A 1 163 ? 1.063 -16.216 -6.533 1.00 63.53 163 LEU A O 1
ATOM 1312 N N . ARG A 1 164 ? -0.329 -15.272 -8.033 1.00 65.56 164 ARG A N 1
ATOM 1313 C CA . ARG A 1 164 ? -1.444 -15.026 -7.105 1.00 65.56 164 ARG A CA 1
ATOM 1314 C C . ARG A 1 164 ? -1.912 -16.320 -6.436 1.00 65.56 164 ARG A C 1
ATOM 1316 O O . ARG A 1 164 ? -2.006 -16.371 -5.213 1.00 65.56 164 ARG A O 1
ATOM 1323 N N . ALA A 1 165 ? -2.171 -17.362 -7.229 1.00 64.56 165 ALA A N 1
ATOM 1324 C CA . ALA A 1 165 ? -2.625 -18.654 -6.721 1.00 64.56 165 ALA A CA 1
ATOM 1325 C C . ALA A 1 165 ? -1.542 -19.374 -5.897 1.00 64.56 165 ALA A C 1
ATOM 1327 O O . ALA A 1 165 ? -1.832 -19.864 -4.810 1.00 64.56 165 ALA A O 1
ATOM 1328 N N . MET A 1 166 ? -0.293 -19.404 -6.380 1.00 56.34 166 MET A N 1
ATOM 1329 C CA . MET A 1 166 ? 0.818 -20.089 -5.704 1.00 56.34 166 MET A CA 1
ATOM 1330 C C . MET A 1 166 ? 1.245 -19.409 -4.404 1.00 56.34 166 MET A C 1
ATOM 1332 O O . MET A 1 166 ? 1.565 -20.094 -3.440 1.00 56.34 166 MET A O 1
ATOM 1336 N N . ARG A 1 167 ? 1.256 -18.072 -4.363 1.00 59.25 167 ARG A N 1
ATOM 1337 C CA . ARG A 1 167 ? 1.619 -17.309 -3.160 1.00 59.25 167 ARG A CA 1
ATOM 1338 C C . ARG A 1 167 ? 0.445 -17.137 -2.191 1.00 59.25 167 ARG A C 1
ATOM 1340 O O . ARG A 1 167 ? 0.617 -16.503 -1.159 1.00 59.25 167 ARG A O 1
ATOM 1347 N N . GLY A 1 168 ? -0.736 -17.672 -2.521 1.00 58.62 168 GLY A N 1
ATOM 1348 C CA . GLY A 1 168 ? -1.930 -17.570 -1.682 1.00 58.62 168 GLY A CA 1
ATOM 1349 C C . GLY A 1 168 ? -2.374 -16.129 -1.418 1.00 58.62 168 GLY A C 1
ATOM 1350 O O . GLY A 1 168 ? -3.028 -15.870 -0.413 1.00 58.62 168 GLY A O 1
ATOM 1351 N N . VAL A 1 169 ? -2.010 -15.185 -2.295 1.00 63.56 169 VAL A N 1
ATOM 1352 C CA . VAL A 1 169 ? -2.319 -13.760 -2.120 1.00 63.56 169 VAL A CA 1
ATOM 1353 C C . VAL A 1 169 ? -3.772 -13.540 -2.533 1.00 63.56 169 VAL A C 1
ATOM 1355 O O . VAL A 1 169 ? -4.089 -13.214 -3.682 1.00 63.56 169 VAL A O 1
ATOM 1358 N N . TYR A 1 170 ? -4.673 -13.789 -1.589 1.00 66.31 170 TYR A N 1
ATOM 1359 C CA . TYR A 1 170 ? -6.096 -13.526 -1.732 1.00 66.31 170 TYR A CA 1
ATOM 1360 C C . TYR A 1 170 ? -6.436 -12.215 -1.048 1.00 66.31 170 TYR A C 1
ATOM 1362 O O . TYR A 1 170 ? -6.163 -12.006 0.130 1.00 66.31 170 TYR A O 1
ATOM 1370 N N . TYR A 1 171 ? -7.035 -11.324 -1.821 1.00 67.50 171 TYR A N 1
ATOM 1371 C CA . TYR A 1 171 ? -7.502 -10.057 -1.312 1.00 67.50 171 TYR A CA 1
ATOM 1372 C C . TYR A 1 171 ? -8.817 -10.239 -0.552 1.00 67.50 171 TYR A C 1
ATOM 1374 O O . TYR A 1 171 ? -9.726 -10.929 -1.020 1.00 67.50 171 TYR A O 1
ATOM 1382 N N . THR A 1 172 ? -8.918 -9.594 0.609 1.00 75.62 172 THR A N 1
ATOM 1383 C CA . THR A 1 172 ? -10.151 -9.560 1.396 1.00 75.62 172 THR A CA 1
ATOM 1384 C C . THR A 1 172 ? -11.053 -8.449 0.855 1.00 75.62 172 THR A C 1
ATOM 1386 O O . THR A 1 172 ? -10.672 -7.280 0.941 1.00 75.62 172 THR A O 1
ATOM 1389 N N . PRO A 1 173 ? -12.257 -8.752 0.329 1.00 78.31 173 PRO A N 1
ATOM 1390 C CA . PRO A 1 173 ? -13.133 -7.724 -0.222 1.00 78.31 173 PRO A CA 1
ATOM 1391 C C . PRO A 1 173 ? -13.469 -6.643 0.812 1.00 78.31 173 PRO A C 1
ATOM 1393 O O . PRO A 1 173 ? -13.760 -6.953 1.971 1.00 78.31 173 PRO A O 1
ATOM 1396 N N . ARG A 1 174 ? -13.513 -5.372 0.385 1.00 78.19 174 ARG A N 1
ATOM 1397 C CA . ARG A 1 174 ? -13.773 -4.217 1.267 1.00 78.19 174 ARG A CA 1
ATOM 1398 C C . ARG A 1 174 ? -15.018 -4.378 2.157 1.00 78.19 174 ARG A C 1
ATOM 1400 O O . ARG A 1 174 ? -14.908 -4.034 3.332 1.00 78.19 174 ARG A O 1
ATOM 1407 N N . PRO A 1 175 ? -16.164 -4.926 1.692 1.00 84.44 175 PRO A N 1
ATOM 1408 C CA . PRO A 1 175 ? -17.316 -5.157 2.568 1.00 84.44 175 PRO A CA 1
ATOM 1409 C C . PRO A 1 175 ? -17.008 -6.094 3.740 1.00 84.44 175 PRO A C 1
ATOM 1411 O O . PRO A 1 175 ? -17.488 -5.867 4.846 1.00 84.44 175 PRO A O 1
ATOM 1414 N N . VAL A 1 176 ? -16.168 -7.108 3.518 1.00 90.06 176 VAL A N 1
ATOM 1415 C CA . VAL A 1 176 ? -15.754 -8.057 4.556 1.00 90.06 176 VAL A CA 1
ATOM 1416 C C . VAL A 1 176 ? -14.801 -7.374 5.541 1.00 90.06 176 VAL A C 1
ATOM 1418 O O . VAL A 1 176 ? -15.013 -7.464 6.747 1.00 90.06 176 VAL A O 1
ATOM 1421 N N . VAL A 1 177 ? -13.809 -6.624 5.043 1.00 89.56 177 VAL A N 1
ATOM 1422 C CA . VAL A 1 177 ? -12.901 -5.828 5.893 1.00 89.56 177 VAL A CA 1
ATOM 1423 C C . VAL A 1 177 ? -13.697 -4.845 6.754 1.00 89.56 177 VAL A C 1
ATOM 1425 O O . VAL A 1 177 ? -13.525 -4.799 7.968 1.00 89.56 177 VAL A O 1
ATOM 1428 N N . SER A 1 178 ? -14.607 -4.092 6.133 1.00 89.88 178 SER A N 1
ATOM 1429 C CA . SER A 1 178 ? -15.468 -3.127 6.814 1.00 89.88 178 SER A CA 1
ATOM 1430 C C . SER A 1 178 ? -16.305 -3.804 7.896 1.00 89.88 178 SER A C 1
ATOM 1432 O O . SER A 1 178 ? -16.299 -3.351 9.039 1.00 89.88 178 SER A O 1
ATOM 1434 N N . TYR A 1 179 ? -16.955 -4.926 7.579 1.00 95.50 179 TYR A N 1
ATOM 1435 C CA . TYR A 1 179 ? -17.734 -5.689 8.551 1.00 95.50 179 TYR A CA 1
ATOM 1436 C C . TYR A 1 179 ? -16.894 -6.109 9.763 1.00 95.50 179 TYR A C 1
ATOM 1438 O O . TYR A 1 179 ? -17.330 -5.921 10.900 1.00 95.50 179 TYR A O 1
ATOM 1446 N N . MET A 1 180 ? -15.682 -6.632 9.544 1.00 97.06 180 MET A N 1
ATOM 1447 C CA . MET A 1 180 ? -14.789 -7.034 10.635 1.00 97.06 180 MET A CA 1
ATOM 1448 C C . MET A 1 180 ? -14.377 -5.844 11.507 1.00 97.06 180 MET A C 1
ATOM 1450 O O . MET A 1 180 ? -14.491 -5.927 12.726 1.00 97.06 180 MET A O 1
ATOM 1454 N N . VAL A 1 181 ? -13.964 -4.724 10.904 1.00 96.88 181 VAL A N 1
ATOM 1455 C CA . VAL A 1 181 ? -13.556 -3.513 11.641 1.00 96.88 181 VAL A CA 1
ATOM 1456 C C . VAL A 1 181 ? -14.707 -2.960 12.486 1.00 96.88 181 VAL A C 1
ATOM 1458 O O . VAL A 1 181 ? -14.525 -2.720 13.679 1.00 96.88 181 VAL A O 1
ATOM 1461 N N . HIS A 1 182 ? -15.911 -2.840 11.916 1.00 97.06 182 HIS A N 1
ATOM 1462 C CA . HIS A 1 182 ? -17.094 -2.386 12.657 1.00 97.06 182 HIS A CA 1
ATOM 1463 C C . HIS A 1 182 ? -17.489 -3.365 13.769 1.00 97.06 182 HIS A C 1
ATOM 1465 O O . HIS A 1 182 ? -17.911 -2.940 14.843 1.00 97.06 182 HIS A O 1
ATOM 1471 N N . SER A 1 183 ? -17.337 -4.672 13.537 1.00 98.25 183 SER A N 1
ATOM 1472 C CA . SER A 1 183 ? -17.620 -5.697 14.547 1.00 98.25 183 SER A CA 1
ATOM 1473 C C . SER A 1 183 ? -16.642 -5.619 15.719 1.00 98.25 183 SER A C 1
ATOM 1475 O O . SER A 1 183 ? -17.067 -5.692 16.870 1.00 98.25 183 SER A O 1
ATOM 1477 N N . ILE A 1 184 ? -15.347 -5.427 15.448 1.00 97.56 184 ILE A N 1
ATOM 1478 C CA . ILE A 1 184 ? -14.323 -5.244 16.486 1.00 97.56 184 ILE A CA 1
ATOM 1479 C C . ILE A 1 184 ? -14.614 -3.975 17.292 1.00 97.56 184 ILE A C 1
ATOM 1481 O O . ILE A 1 184 ? -14.646 -4.036 18.518 1.00 97.56 184 ILE A O 1
ATOM 1485 N N . ASP A 1 185 ? -14.895 -2.853 16.625 1.00 97.69 185 ASP A N 1
ATOM 1486 C CA . ASP A 1 185 ? -15.262 -1.598 17.290 1.00 97.69 185 ASP A CA 1
ATOM 1487 C C . ASP A 1 185 ? -16.492 -1.763 18.197 1.00 97.69 185 ASP A C 1
ATOM 1489 O O . ASP A 1 185 ? -16.465 -1.379 19.367 1.00 97.69 185 ASP A O 1
ATOM 1493 N N . TYR A 1 186 ? -17.544 -2.417 17.696 1.00 98.00 186 TYR A N 1
ATOM 1494 C CA . TYR A 1 186 ? -18.747 -2.715 18.470 1.00 98.00 186 TYR A CA 1
ATOM 1495 C C . TYR A 1 186 ? -18.454 -3.583 19.701 1.00 98.00 186 TYR A C 1
ATOM 1497 O O . TYR A 1 186 ? -18.958 -3.308 20.795 1.00 98.00 186 TYR A O 1
ATOM 1505 N N . LEU A 1 187 ? -17.638 -4.630 19.552 1.00 97.88 187 LEU A N 1
ATOM 1506 C CA . LEU A 1 187 ? -17.268 -5.508 20.661 1.00 97.88 187 LEU A CA 1
ATOM 1507 C C . LEU A 1 187 ? -16.438 -4.766 21.710 1.00 97.88 187 LEU A C 1
ATOM 1509 O O . LEU A 1 187 ? -16.709 -4.917 22.900 1.00 97.88 187 LEU A O 1
ATOM 1513 N N . LEU A 1 188 ? -15.487 -3.925 21.294 1.00 97.12 188 LEU A N 1
ATOM 1514 C CA . LEU A 1 188 ? -14.694 -3.097 22.206 1.00 97.12 188 LEU A CA 1
ATOM 1515 C C . LEU A 1 188 ? -15.594 -2.220 23.091 1.00 97.12 188 LEU A C 1
ATOM 1517 O O . LEU A 1 188 ? -15.456 -2.236 24.318 1.00 97.1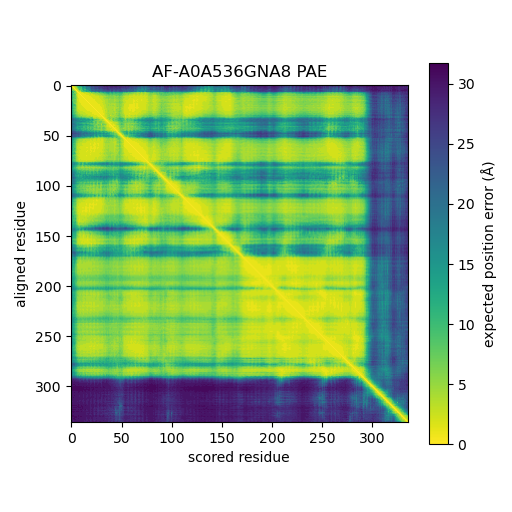2 188 LEU A O 1
ATOM 1521 N N . ARG A 1 189 ? -16.590 -1.563 22.484 1.00 96.50 189 ARG A N 1
ATOM 1522 C CA . ARG A 1 189 ? -17.572 -0.722 23.190 1.00 96.50 189 ARG A CA 1
ATOM 1523 C C . ARG A 1 189 ? -18.469 -1.506 24.139 1.00 96.50 189 ARG A C 1
ATOM 1525 O O . ARG A 1 189 ? -18.734 -1.065 25.252 1.00 96.50 189 ARG A O 1
ATOM 1532 N N . THR A 1 190 ? -18.966 -2.660 23.703 1.00 97.62 190 THR A N 1
ATOM 1533 C CA . THR A 1 190 ? -20.051 -3.366 24.408 1.00 97.62 190 THR A CA 1
ATOM 1534 C C . THR A 1 190 ? -19.587 -4.471 25.353 1.00 97.62 190 THR A C 1
ATOM 1536 O O . THR A 1 190 ? -20.359 -4.884 26.222 1.00 97.62 190 THR A O 1
ATOM 1539 N N . ARG A 1 191 ? -18.363 -4.986 25.181 1.00 96.75 191 ARG A N 1
ATOM 1540 C CA . ARG A 1 191 ? -17.851 -6.161 25.909 1.00 96.75 191 ARG A CA 1
ATOM 1541 C C . ARG A 1 191 ? -16.523 -5.932 26.620 1.00 96.75 191 ARG A C 1
ATOM 1543 O O . ARG A 1 191 ? -16.281 -6.611 27.611 1.00 96.75 191 ARG A O 1
ATOM 1550 N N . PHE A 1 192 ? -15.695 -4.995 26.158 1.00 94.00 192 PHE A N 1
ATOM 1551 C CA . PHE A 1 192 ? -14.345 -4.783 26.703 1.00 94.00 192 PHE A CA 1
ATOM 1552 C C . PHE A 1 192 ? -14.176 -3.455 27.450 1.00 94.00 192 PHE A C 1
ATOM 1554 O O . PHE A 1 192 ? -13.066 -3.114 27.844 1.00 94.00 192 PHE A O 1
ATOM 1561 N N . GLY A 1 193 ? -15.265 -2.709 27.673 1.00 93.00 193 GLY A N 1
ATOM 1562 C CA . GLY A 1 193 ? -15.230 -1.472 28.458 1.00 93.00 193 GLY A CA 1
ATOM 1563 C C . GLY A 1 193 ? -14.445 -0.335 27.800 1.00 93.00 193 GLY A C 1
ATOM 1564 O O . GLY A 1 193 ? -13.961 0.538 28.508 1.00 93.00 193 GLY A O 1
ATOM 1565 N N . CYS A 1 194 ? -14.316 -0.349 26.470 1.00 95.19 194 CYS A N 1
ATOM 1566 C CA . CYS A 1 194 ? -13.652 0.692 25.683 1.00 95.19 194 CYS A CA 1
ATOM 1567 C C . CYS A 1 194 ? -14.732 1.578 25.026 1.00 95.19 194 CYS A C 1
ATOM 1569 O O . CYS A 1 194 ? -15.144 1.273 23.903 1.00 95.19 194 CYS A O 1
ATOM 1571 N N . PRO A 1 195 ? -15.280 2.607 25.705 1.00 93.56 195 PRO A N 1
ATOM 1572 C CA . PRO A 1 195 ? -16.451 3.366 25.239 1.00 93.56 195 PRO A CA 1
ATOM 1573 C C . PRO A 1 195 ? -16.280 4.010 23.854 1.00 93.56 195 PRO A C 1
ATOM 1575 O O . PRO A 1 195 ? -17.251 4.094 23.099 1.00 93.56 195 PRO A O 1
ATOM 1578 N N . GLU A 1 196 ? -15.051 4.383 23.485 1.00 94.50 196 GLU A N 1
ATOM 1579 C CA . GLU A 1 196 ? -14.731 4.952 22.167 1.00 94.50 196 GLU A CA 1
ATOM 1580 C C . GLU A 1 196 ? -14.327 3.883 21.127 1.00 94.50 196 GLU A C 1
ATOM 1582 O O . GLU A 1 196 ? -13.956 4.200 19.995 1.00 94.50 196 GLU A O 1
ATOM 1587 N N . GLY A 1 197 ? -14.418 2.596 21.476 1.00 95.62 197 GLY A N 1
ATOM 1588 C CA . GLY A 1 197 ? -14.121 1.477 20.585 1.00 95.62 197 GLY A CA 1
ATOM 1589 C C . GLY A 1 197 ? -12.673 1.488 20.097 1.00 95.62 197 GLY A C 1
ATOM 1590 O O . GLY A 1 197 ? -11.737 1.573 20.888 1.00 95.62 197 GLY A O 1
ATOM 1591 N N . LEU A 1 198 ? -12.476 1.421 18.779 1.00 96.44 198 LEU A N 1
ATOM 1592 C CA . LEU A 1 198 ? -11.149 1.503 18.159 1.00 96.44 198 LEU A CA 1
ATOM 1593 C C . LEU A 1 198 ? -10.499 2.888 18.305 1.00 96.44 198 LEU A C 1
ATOM 1595 O O . LEU A 1 198 ? -9.281 2.996 18.159 1.00 96.44 198 LEU A O 1
ATOM 1599 N N . ALA A 1 199 ? -11.278 3.936 18.592 1.00 95.88 199 ALA A N 1
ATOM 1600 C CA . ALA A 1 199 ? -10.773 5.287 18.830 1.00 95.88 199 ALA A CA 1
ATOM 1601 C C . ALA A 1 199 ? -10.336 5.517 20.289 1.00 95.88 199 ALA A C 1
ATOM 1603 O O . ALA A 1 199 ? -9.763 6.562 20.588 1.00 95.88 199 ALA A O 1
ATOM 1604 N N . ASP A 1 200 ? -10.570 4.551 21.183 1.00 93.94 200 ASP A N 1
ATOM 1605 C CA . ASP A 1 200 ? -10.267 4.674 22.608 1.00 93.94 200 ASP A CA 1
ATOM 1606 C C . ASP A 1 200 ? -8.758 4.773 22.850 1.00 93.94 200 ASP A C 1
ATOM 1608 O O . ASP A 1 200 ? -8.000 3.869 22.485 1.00 93.94 200 ASP A O 1
ATOM 1612 N N . THR A 1 201 ? -8.319 5.895 23.422 1.00 91.50 201 THR A N 1
ATOM 1613 C CA . THR A 1 201 ? -6.912 6.182 23.749 1.00 91.50 201 THR A CA 1
ATOM 1614 C C . THR A 1 201 ? -6.589 5.978 25.229 1.00 91.50 201 THR A C 1
ATOM 1616 O O . THR A 1 201 ? -5.414 5.947 25.587 1.00 91.50 201 THR A O 1
ATOM 1619 N N . ALA A 1 202 ? -7.605 5.833 26.086 1.00 87.31 202 ALA A N 1
ATOM 1620 C CA . ALA A 1 202 ? -7.437 5.608 27.522 1.00 87.31 202 ALA A CA 1
ATOM 1621 C C . ALA A 1 202 ? -7.181 4.127 27.843 1.00 87.31 202 ALA A C 1
ATOM 1623 O O . ALA A 1 202 ? -6.531 3.799 28.836 1.00 87.31 202 ALA A O 1
ATOM 1624 N N . SER A 1 203 ? -7.683 3.236 26.990 1.00 85.69 203 SER A N 1
ATOM 1625 C CA . SER A 1 203 ? -7.543 1.790 27.111 1.00 85.69 203 SER A CA 1
ATOM 1626 C C . SER A 1 203 ? -6.257 1.286 26.450 1.00 85.69 203 SER A C 1
ATOM 1628 O O . SER A 1 203 ? -5.853 1.751 25.381 1.00 85.69 203 SER A O 1
ATOM 1630 N N . ASN A 1 204 ? -5.624 0.279 27.058 1.00 85.94 204 ASN A N 1
ATOM 1631 C CA . ASN A 1 204 ? -4.423 -0.360 26.516 1.00 85.94 204 ASN A CA 1
ATOM 1632 C C . ASN A 1 204 ? -4.782 -1.358 25.398 1.00 85.94 204 ASN A C 1
ATOM 1634 O O . ASN A 1 204 ? -4.830 -2.568 25.620 1.00 85.94 204 ASN A O 1
ATOM 1638 N N . ILE A 1 205 ? -5.091 -0.838 24.209 1.00 90.62 205 ILE A N 1
ATOM 1639 C CA . ILE A 1 205 ? -5.438 -1.628 23.021 1.00 90.62 205 ILE A CA 1
ATOM 1640 C C . ILE A 1 205 ? -4.224 -1.695 22.092 1.00 90.62 205 ILE A C 1
ATOM 1642 O O . ILE A 1 205 ? -3.733 -0.657 21.660 1.00 90.62 205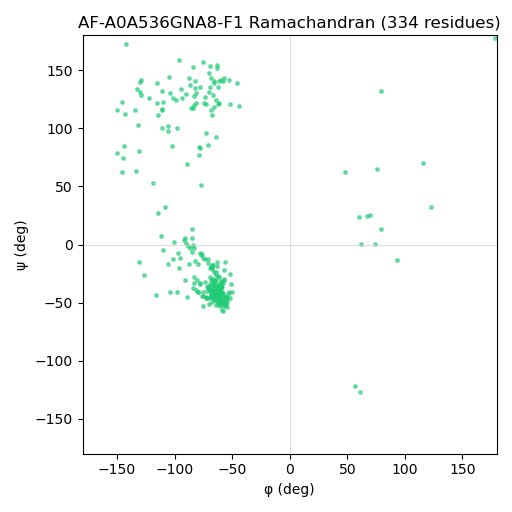 ILE A O 1
ATOM 1646 N N . SER A 1 206 ? -3.806 -2.904 21.717 1.00 92.81 206 SER A N 1
ATOM 1647 C CA . SER A 1 206 ? -2.815 -3.136 20.657 1.00 92.81 206 SER A CA 1
ATOM 1648 C C . SER A 1 206 ? -3.457 -3.885 19.495 1.00 92.81 206 SER A C 1
ATOM 1650 O O . SER A 1 206 ? -4.246 -4.807 19.703 1.00 92.81 206 SER A O 1
ATOM 1652 N N . ILE A 1 207 ? -3.116 -3.496 18.269 1.00 94.69 207 ILE A N 1
ATOM 1653 C CA . ILE A 1 207 ? -3.664 -4.060 17.034 1.00 94.69 207 ILE A CA 1
ATOM 1654 C C . ILE A 1 207 ? -2.535 -4.756 16.280 1.00 94.69 207 ILE A C 1
ATOM 1656 O O . ILE A 1 207 ? -1.545 -4.125 15.915 1.00 94.69 207 ILE A O 1
ATOM 1660 N N . LEU A 1 208 ? -2.714 -6.047 16.014 1.00 94.94 208 LEU A N 1
ATOM 1661 C CA . LEU A 1 208 ? -1.789 -6.859 15.233 1.00 94.94 208 LEU A CA 1
ATOM 1662 C C . LEU A 1 208 ? -2.521 -7.464 14.036 1.00 94.94 208 LEU A C 1
ATOM 1664 O O . LEU A 1 208 ? -3.517 -8.164 14.210 1.00 94.94 208 LEU A O 1
ATOM 1668 N N . ASP A 1 209 ? -1.983 -7.235 12.844 1.00 94.88 209 ASP A N 1
ATOM 1669 C CA . ASP A 1 209 ? -2.327 -7.963 11.629 1.00 94.88 209 ASP A CA 1
ATOM 1670 C C . ASP A 1 209 ? -1.125 -8.837 11.220 1.00 94.88 209 ASP A C 1
ATOM 1672 O O . ASP A 1 209 ? -0.143 -8.319 10.686 1.00 94.88 209 ASP A O 1
ATOM 1676 N N . PRO A 1 210 ? -1.136 -10.148 11.514 1.00 93.44 210 PRO A N 1
ATOM 1677 C CA . PRO A 1 210 ? 0.026 -11.018 11.319 1.00 93.44 210 PRO A CA 1
ATOM 1678 C C . PRO A 1 210 ? 0.278 -11.409 9.853 1.00 93.44 210 PRO A C 1
ATOM 1680 O O . PRO A 1 210 ? 1.284 -12.061 9.573 1.00 93.44 210 PRO A O 1
ATOM 1683 N N . ALA A 1 211 ? -0.639 -11.073 8.943 1.00 90.81 211 ALA A N 1
ATOM 1684 C CA . ALA A 1 211 ? -0.546 -11.362 7.515 1.00 90.81 211 ALA A CA 1
ATOM 1685 C C . ALA A 1 211 ? -1.191 -10.212 6.733 1.00 90.81 211 ALA A C 1
ATOM 1687 O O . ALA A 1 211 ? -2.221 -10.376 6.073 1.00 90.81 211 ALA A O 1
ATOM 1688 N N . CYS A 1 212 ? -0.605 -9.022 6.872 1.00 90.88 212 CYS A N 1
ATOM 1689 C CA . CYS A 1 212 ? -1.278 -7.787 6.500 1.00 90.88 212 CYS A CA 1
ATOM 1690 C C . CYS A 1 212 ? -1.435 -7.587 4.991 1.00 90.88 212 CYS A C 1
ATOM 1692 O O . CYS A 1 212 ? -2.213 -6.725 4.566 1.00 90.88 212 CYS A O 1
ATOM 1694 N N . GLY A 1 213 ? -0.746 -8.375 4.161 1.00 88.25 213 GLY A N 1
ATOM 1695 C CA . GLY A 1 213 ? -0.835 -8.293 2.714 1.00 88.25 213 GLY A CA 1
ATOM 1696 C C . GLY A 1 213 ? -0.493 -6.886 2.245 1.00 88.25 213 GLY A C 1
ATOM 1697 O O . GLY A 1 213 ? 0.582 -6.365 2.519 1.00 88.25 213 GLY A O 1
ATOM 1698 N N . THR A 1 214 ? -1.437 -6.253 1.550 1.00 86.12 214 THR A N 1
ATOM 1699 C CA . THR A 1 214 ? -1.331 -4.868 1.064 1.00 86.12 214 THR A CA 1
ATOM 1700 C C . THR A 1 214 ? -1.734 -3.819 2.108 1.00 86.12 214 THR A C 1
ATOM 1702 O O . THR A 1 214 ? -1.961 -2.663 1.758 1.00 86.12 214 THR A O 1
ATOM 1705 N N . GLY A 1 215 ? -1.868 -4.199 3.381 1.00 89.44 215 GLY A N 1
ATOM 1706 C CA . GLY A 1 215 ? -2.132 -3.295 4.503 1.00 89.44 215 GLY A CA 1
ATOM 1707 C C . GLY A 1 215 ? -3.587 -2.849 4.659 1.00 89.44 215 GLY A C 1
ATOM 1708 O O . GLY A 1 215 ? -3.854 -1.910 5.410 1.00 89.44 215 GLY A O 1
ATOM 1709 N N . ILE A 1 216 ? -4.543 -3.497 3.982 1.00 87.56 216 ILE A N 1
ATOM 1710 C CA . ILE A 1 216 ? -5.919 -2.983 3.912 1.00 87.56 216 ILE A CA 1
ATOM 1711 C C . ILE A 1 216 ? -6.634 -2.945 5.265 1.00 87.56 216 ILE A C 1
ATOM 1713 O O . ILE A 1 216 ? -7.395 -2.016 5.521 1.00 87.56 216 ILE A O 1
ATOM 1717 N N . PHE A 1 217 ? -6.408 -3.918 6.150 1.00 92.12 217 PHE A N 1
ATOM 1718 C CA . PHE A 1 217 ? -7.024 -3.901 7.479 1.00 92.12 217 PHE A CA 1
ATOM 1719 C C . PHE A 1 217 ? -6.504 -2.737 8.318 1.00 92.12 217 PHE A C 1
ATOM 1721 O O . PHE A 1 217 ? -7.296 -2.052 8.962 1.00 92.12 217 PHE A O 1
ATOM 1728 N N . LEU A 1 218 ? -5.198 -2.467 8.263 1.00 93.44 218 LEU A N 1
ATOM 1729 C CA . LEU A 1 218 ? -4.604 -1.337 8.972 1.00 93.44 218 LEU A CA 1
ATOM 1730 C C . LEU A 1 218 ? -5.171 -0.011 8.462 1.00 93.44 218 LEU A C 1
ATOM 1732 O O . LEU A 1 218 ? -5.647 0.792 9.262 1.00 93.44 218 LEU A O 1
ATOM 1736 N N . GLN A 1 219 ? -5.201 0.187 7.142 1.00 91.19 219 GLN A N 1
ATOM 1737 C CA . GLN A 1 219 ? -5.816 1.371 6.543 1.00 91.19 219 GLN A CA 1
ATOM 1738 C C . GLN A 1 219 ? -7.291 1.494 6.950 1.00 91.19 219 GLN A C 1
ATOM 1740 O O . GLN A 1 219 ? -7.733 2.559 7.367 1.00 91.19 219 GLN A O 1
ATOM 1745 N N . ALA A 1 220 ? -8.052 0.399 6.890 1.00 91.69 220 ALA A N 1
ATOM 1746 C CA . ALA A 1 220 ? -9.470 0.388 7.226 1.00 91.69 220 ALA A CA 1
ATOM 1747 C C . ALA A 1 220 ? -9.754 0.792 8.673 1.00 91.69 220 ALA A C 1
ATOM 1749 O O . ALA A 1 220 ? -10.732 1.490 8.930 1.00 91.69 220 ALA A O 1
ATOM 1750 N N . ILE A 1 221 ? -8.918 0.337 9.606 1.00 95.50 221 ILE A N 1
ATOM 1751 C CA . ILE A 1 221 ? -9.013 0.713 11.014 1.00 95.50 221 ILE A CA 1
ATOM 1752 C C . ILE A 1 221 ? -8.755 2.211 11.167 1.00 95.50 221 ILE A C 1
ATOM 1754 O O . ILE A 1 221 ? -9.535 2.892 11.828 1.00 95.50 221 ILE A O 1
ATOM 1758 N N . LEU A 1 222 ? -7.710 2.740 10.524 1.00 94.38 222 LEU A N 1
ATOM 1759 C CA . LEU A 1 222 ? -7.405 4.168 10.578 1.00 94.38 222 LEU A CA 1
ATOM 1760 C C . LEU A 1 222 ? -8.528 5.020 9.978 1.00 94.38 222 LEU A C 1
ATOM 1762 O O . LEU A 1 222 ? -8.939 5.989 10.607 1.00 94.38 222 LEU A O 1
ATOM 1766 N N . GLU A 1 223 ? -9.077 4.627 8.827 1.00 92.31 223 GLU A N 1
ATOM 1767 C CA . GLU A 1 223 ? -10.222 5.299 8.199 1.00 92.31 223 GLU A CA 1
ATOM 1768 C C . GLU A 1 223 ? -11.469 5.276 9.092 1.00 92.31 223 GLU A C 1
ATOM 1770 O O . GLU A 1 223 ? -12.193 6.269 9.179 1.00 92.31 223 GLU A O 1
ATOM 1775 N N . HIS A 1 224 ? -11.728 4.150 9.765 1.00 95.00 224 HIS A N 1
ATOM 1776 C CA . HIS A 1 224 ? -12.846 4.013 10.700 1.00 95.00 224 HIS A CA 1
ATOM 1777 C C . HIS A 1 224 ? -12.689 4.947 11.902 1.00 95.00 224 HIS A C 1
ATOM 1779 O O . HIS A 1 224 ? -13.633 5.649 12.270 1.00 95.00 224 HIS A O 1
ATOM 1785 N N . ILE A 1 225 ? -11.487 5.004 12.482 1.00 95.81 225 ILE A N 1
ATOM 1786 C CA . ILE A 1 225 ? -11.178 5.906 13.596 1.00 95.81 225 ILE A CA 1
ATOM 1787 C C . ILE A 1 225 ? -11.276 7.364 13.134 1.00 95.81 225 ILE A C 1
ATOM 1789 O O . ILE A 1 225 ? -11.961 8.155 13.780 1.00 95.81 225 ILE A O 1
ATOM 1793 N N . GLN A 1 226 ? -10.675 7.716 11.994 1.00 94.88 226 GLN A N 1
ATOM 1794 C CA . GLN A 1 226 ? -10.748 9.060 11.418 1.00 94.88 226 GLN A CA 1
ATOM 1795 C C . GLN A 1 226 ? -12.201 9.503 11.213 1.00 94.88 226 GLN A C 1
ATOM 1797 O O . GLN A 1 226 ? -12.570 10.608 11.605 1.00 94.88 226 GLN A O 1
ATOM 1802 N N . ALA A 1 227 ? -13.055 8.631 10.671 1.00 93.25 227 ALA A N 1
ATOM 1803 C CA . ALA A 1 227 ? -14.473 8.928 10.491 1.00 93.25 227 ALA A CA 1
ATOM 1804 C C . ALA A 1 227 ? -15.201 9.191 11.825 1.00 93.25 227 ALA A C 1
ATOM 1806 O O . ALA A 1 227 ? -16.187 9.929 11.850 1.00 93.25 227 ALA A O 1
ATOM 1807 N N . SER A 1 228 ? -14.739 8.613 12.940 1.00 93.94 228 SER A N 1
ATOM 1808 C CA . SER A 1 228 ? -15.247 8.946 14.279 1.00 93.94 228 SER A CA 1
ATOM 1809 C C . SER A 1 228 ? -14.862 10.371 14.681 1.00 93.94 228 SER A C 1
ATOM 1811 O O . SER A 1 228 ? -15.726 11.123 15.127 1.00 93.94 228 SER A O 1
ATOM 1813 N N . TYR A 1 229 ? -13.608 10.775 14.452 1.00 94.69 229 TYR A N 1
ATOM 1814 C CA . TYR A 1 229 ? -13.143 12.146 14.709 1.00 94.69 229 TYR A CA 1
ATOM 1815 C C . TYR A 1 229 ? -13.907 13.170 13.859 1.00 94.69 229 TYR A C 1
ATOM 1817 O O . TYR A 1 229 ? -14.322 14.208 14.371 1.00 94.69 229 TYR A O 1
ATOM 1825 N N . GLU A 1 230 ? -14.161 12.860 12.583 1.00 93.31 230 GLU A N 1
ATOM 1826 C CA . GLU A 1 230 ? -14.971 13.699 11.689 1.00 93.31 230 GLU A CA 1
ATOM 1827 C C . GLU A 1 230 ? -16.398 13.890 12.230 1.00 93.31 230 GLU A C 1
ATOM 1829 O O . GLU A 1 230 ? -16.892 15.014 12.294 1.00 93.31 230 GLU A O 1
ATOM 1834 N N . LYS A 1 231 ? -17.051 12.812 12.684 1.00 93.31 231 LYS A N 1
ATOM 1835 C CA . LYS A 1 231 ? -18.410 12.868 13.256 1.00 93.31 231 LYS A CA 1
ATOM 1836 C C . LYS A 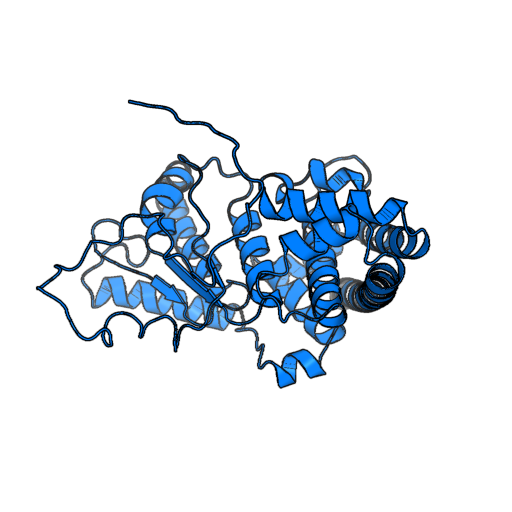1 231 ? -18.481 13.636 14.574 1.00 93.31 231 LYS A C 1
ATOM 1838 O O . LYS A 1 231 ? -19.514 14.227 14.872 1.00 93.31 231 LYS A O 1
ATOM 1843 N N . GLN A 1 232 ? -17.409 13.605 15.360 1.00 92.31 232 GLN A N 1
ATOM 1844 C CA . GLN A 1 232 ? -17.303 14.311 16.637 1.00 92.31 232 GLN A CA 1
ATOM 1845 C C . GLN A 1 232 ? -16.898 15.786 16.466 1.00 92.31 232 GLN A C 1
ATOM 1847 O O . GLN A 1 232 ? -16.832 16.510 17.455 1.00 92.31 232 GLN A O 1
ATOM 1852 N N . GLY A 1 233 ? -16.632 16.243 15.235 1.00 92.94 233 GLY A N 1
ATOM 1853 C CA . GLY A 1 233 ? -16.165 17.606 14.976 1.00 92.94 233 GLY A CA 1
ATOM 1854 C C . GLY A 1 233 ? -14.740 17.865 15.470 1.00 92.94 233 GLY A C 1
ATOM 1855 O O . GLY A 1 233 ? -14.412 19.003 15.764 1.00 92.94 233 GLY A O 1
ATOM 1856 N N . ALA A 1 234 ? -13.914 16.819 15.576 1.00 93.12 234 ALA A N 1
ATOM 1857 C CA . ALA A 1 234 ? -12.533 16.872 16.062 1.00 93.12 234 ALA A CA 1
ATOM 1858 C C . ALA A 1 234 ? -11.517 16.522 14.956 1.00 93.12 234 ALA A C 1
ATOM 1860 O O . ALA A 1 234 ? -10.439 15.990 15.231 1.00 93.12 234 ALA A O 1
ATOM 1861 N N . ALA A 1 235 ? -11.868 16.761 13.689 1.00 91.31 235 ALA A N 1
ATOM 1862 C CA . ALA A 1 235 ? -11.062 16.359 12.536 1.00 91.31 235 ALA A CA 1
ATOM 1863 C C . ALA A 1 235 ? -9.658 16.991 12.546 1.00 91.31 235 ALA A C 1
ATOM 1865 O O . ALA A 1 235 ? -8.695 16.350 12.126 1.00 91.31 235 ALA A O 1
ATOM 1866 N N . GLU A 1 236 ? -9.512 18.208 13.073 1.00 92.50 236 GLU A N 1
ATOM 1867 C CA . GLU A 1 236 ? -8.224 18.893 13.200 1.00 92.50 236 GLU A CA 1
ATOM 1868 C C . GLU A 1 236 ? -7.241 18.184 14.146 1.00 92.50 236 GLU A C 1
ATOM 1870 O O . GLU A 1 236 ? -6.030 18.269 13.948 1.00 92.50 236 GLU A O 1
ATOM 1875 N N . ASN A 1 237 ? -7.744 17.422 15.123 1.00 93.12 237 ASN A N 1
ATOM 1876 C CA . ASN A 1 237 ? -6.917 16.696 16.092 1.00 93.12 237 ASN A CA 1
ATOM 1877 C C . ASN A 1 237 ? -6.399 15.361 15.535 1.00 93.12 237 ASN A C 1
ATOM 1879 O O . ASN A 1 237 ? -5.485 14.759 16.109 1.00 93.12 237 ASN A O 1
ATOM 1883 N N . TRP A 1 238 ? -6.964 14.888 14.416 1.00 94.50 238 TRP A N 1
ATOM 1884 C CA . TRP A 1 238 ? -6.662 13.570 13.862 1.00 94.50 238 TRP A CA 1
ATOM 1885 C C . TRP A 1 238 ? -5.170 13.359 13.563 1.00 94.50 238 TRP A C 1
ATOM 1887 O O . TRP A 1 238 ? -4.628 12.373 14.059 1.00 94.50 238 TRP A O 1
ATOM 1897 N N . PRO A 1 239 ? -4.448 14.250 12.849 1.00 93.38 239 PRO A N 1
ATOM 1898 C CA . PRO A 1 239 ? -3.035 14.018 12.534 1.00 93.38 239 PRO A CA 1
ATOM 1899 C C . PRO A 1 239 ? -2.146 13.876 13.777 1.00 93.38 239 PRO A C 1
ATOM 1901 O O . PRO A 1 239 ? -1.250 13.029 13.813 1.00 93.38 239 PRO A O 1
ATOM 1904 N N . GLN A 1 240 ? -2.408 14.676 14.815 1.00 93.06 240 GLN A N 1
ATOM 1905 C CA . GLN A 1 240 ? -1.664 14.613 16.070 1.00 93.06 240 GLN A CA 1
ATOM 1906 C C . GLN A 1 240 ? -1.943 13.300 16.807 1.00 93.06 240 GLN A C 1
ATOM 1908 O O . GLN A 1 240 ? -1.008 12.598 17.196 1.00 93.06 240 GLN A O 1
ATOM 1913 N N . HIS A 1 241 ? -3.217 12.937 16.965 1.00 94.38 241 HIS A N 1
ATOM 1914 C CA . HIS A 1 241 ? -3.608 11.719 17.675 1.00 94.38 241 HIS A CA 1
ATOM 1915 C C . HIS A 1 241 ? -3.225 10.445 16.911 1.00 94.38 241 HIS A C 1
ATOM 1917 O O . HIS A 1 241 ? -2.835 9.453 17.526 1.00 94.38 241 HIS A O 1
ATOM 1923 N N . LEU A 1 242 ? -3.263 10.478 15.577 1.00 94.38 242 LEU A N 1
ATOM 1924 C CA . LEU A 1 242 ? -2.761 9.419 14.705 1.00 94.38 242 LEU A CA 1
ATOM 1925 C C . LEU A 1 242 ? -1.304 9.093 15.014 1.00 94.38 242 LEU A C 1
ATOM 1927 O O . LEU A 1 242 ? -0.981 7.940 15.297 1.00 94.38 242 LEU A O 1
ATOM 1931 N N . ALA A 1 243 ? -0.442 10.109 15.007 1.00 91.81 243 ALA A N 1
ATOM 1932 C CA . ALA A 1 243 ? 0.976 9.939 15.290 1.00 91.81 243 ALA A CA 1
ATOM 1933 C C . ALA A 1 243 ? 1.246 9.511 16.738 1.00 91.81 243 ALA A C 1
ATOM 1935 O O . ALA A 1 243 ? 2.115 8.676 16.978 1.00 91.81 243 ALA A O 1
ATOM 1936 N N . GLN A 1 244 ? 0.506 10.077 17.694 1.00 91.62 244 GLN A N 1
ATOM 1937 C CA . GLN A 1 244 ? 0.762 9.879 19.117 1.00 91.62 244 GLN A CA 1
ATOM 1938 C C . GLN A 1 244 ? 0.214 8.553 19.659 1.00 91.62 244 GLN A C 1
ATOM 1940 O O . GLN A 1 244 ? 0.879 7.909 20.467 1.00 91.62 244 GLN A O 1
ATOM 1945 N N . TYR A 1 245 ? -0.988 8.152 19.243 1.00 92.38 245 TYR A N 1
ATOM 1946 C CA . TYR A 1 245 ? -1.715 7.042 19.864 1.00 92.38 245 TYR A CA 1
ATOM 1947 C C . TYR A 1 245 ? -1.921 5.864 18.918 1.00 92.38 245 TYR A C 1
ATOM 1949 O O . TYR A 1 245 ? -1.739 4.722 19.327 1.00 92.38 245 TYR A O 1
ATOM 1957 N N . PHE A 1 246 ? -2.295 6.109 17.660 1.00 94.31 246 PHE A N 1
ATOM 1958 C CA . PHE A 1 246 ? -2.785 5.035 16.791 1.00 94.31 246 PHE A CA 1
ATOM 1959 C C . PHE A 1 246 ? -1.676 4.329 16.003 1.00 94.31 246 PHE A C 1
ATOM 1961 O O . PHE A 1 246 ? -1.639 3.103 16.001 1.00 94.31 246 PHE A O 1
ATOM 1968 N N . LEU A 1 247 ? -0.732 5.056 15.394 1.00 92.44 247 LEU A N 1
ATOM 1969 C CA . LEU A 1 247 ? 0.398 4.420 14.700 1.00 92.44 247 LEU A CA 1
ATOM 1970 C C . LEU A 1 247 ? 1.277 3.567 15.639 1.00 92.44 247 LEU A C 1
ATOM 1972 O O . LEU A 1 247 ? 1.602 2.447 15.253 1.00 92.44 247 LEU A O 1
ATOM 1976 N N . PRO A 1 248 ? 1.626 4.004 16.870 1.00 90.75 248 PRO A N 1
ATOM 1977 C CA . PRO A 1 248 ? 2.514 3.229 17.745 1.00 90.75 248 PRO A CA 1
ATOM 1978 C C . PRO A 1 248 ? 1.929 1.913 18.271 1.00 90.75 248 PRO A C 1
ATOM 1980 O O . PRO A 1 248 ? 2.688 1.044 18.693 1.00 90.75 248 PRO A O 1
ATOM 1983 N N . ARG A 1 249 ? 0.598 1.767 18.279 1.00 93.12 249 ARG A N 1
ATOM 1984 C CA . ARG A 1 249 ? -0.094 0.576 18.805 1.00 93.12 249 ARG A CA 1
ATOM 1985 C C . ARG A 1 249 ? -0.552 -0.401 17.725 1.00 93.12 249 ARG A C 1
ATOM 1987 O O . ARG A 1 249 ? -1.218 -1.385 18.039 1.00 93.12 249 ARG A O 1
ATOM 1994 N N . MET A 1 250 ? -0.247 -0.110 16.464 1.00 94.19 250 MET A N 1
ATOM 1995 C CA . MET A 1 250 ? -0.565 -0.960 15.323 1.00 94.19 250 MET A CA 1
ATOM 1996 C C . MET A 1 250 ? 0.700 -1.660 14.832 1.00 94.19 250 MET A C 1
ATOM 1998 O O . MET A 1 250 ? 1.781 -1.075 14.823 1.00 94.19 250 MET A O 1
ATOM 2002 N N . LEU A 1 251 ? 0.556 -2.901 14.381 1.00 93.94 251 LEU A N 1
ATOM 2003 C CA . LEU A 1 251 ? 1.607 -3.628 13.684 1.00 93.94 251 LEU A CA 1
ATOM 2004 C C . LEU A 1 251 ? 0.989 -4.536 12.622 1.00 93.94 251 LEU A C 1
ATOM 2006 O O . LEU A 1 251 ? 0.167 -5.391 12.935 1.00 93.94 251 LEU A O 1
ATOM 2010 N N . GLY A 1 252 ? 1.402 -4.363 11.373 1.00 94.81 252 GLY A N 1
ATOM 2011 C CA . GLY A 1 252 ? 1.194 -5.327 10.301 1.00 94.81 252 GLY A CA 1
ATOM 2012 C C . GLY A 1 252 ? 2.478 -6.074 10.009 1.00 94.81 252 GLY A C 1
ATOM 2013 O O . GLY A 1 252 ? 3.514 -5.445 9.799 1.00 94.81 252 GLY A O 1
ATOM 2014 N N . VAL A 1 253 ? 2.404 -7.395 9.952 1.00 92.38 253 VAL A N 1
ATOM 2015 C CA . VAL A 1 253 ? 3.498 -8.255 9.509 1.00 92.38 253 VAL A CA 1
ATOM 2016 C C . VAL A 1 253 ? 3.111 -8.863 8.171 1.00 92.38 253 VAL A C 1
ATOM 2018 O O . VAL A 1 253 ? 2.003 -9.366 8.015 1.00 92.38 253 VAL A O 1
ATOM 2021 N N . GLU A 1 254 ? 4.017 -8.818 7.205 1.00 89.81 254 GLU A N 1
ATOM 2022 C CA . GLU A 1 254 ? 3.842 -9.476 5.914 1.00 89.81 254 GLU A CA 1
ATOM 2023 C C . GLU A 1 254 ? 5.086 -10.297 5.588 1.00 89.81 254 GLU A C 1
ATOM 2025 O O . GLU A 1 254 ? 6.208 -9.863 5.841 1.00 89.81 254 GLU A O 1
ATOM 2030 N N . LEU A 1 255 ? 4.884 -11.486 5.027 1.00 85.69 255 LEU A N 1
ATOM 2031 C CA . LEU A 1 255 ? 5.956 -12.408 4.672 1.00 85.69 255 LEU A CA 1
ATOM 2032 C C . LEU A 1 255 ? 6.559 -12.073 3.304 1.00 85.69 255 LEU A C 1
ATOM 2034 O O . LEU A 1 255 ? 7.763 -12.209 3.089 1.00 85.69 255 LEU A O 1
ATOM 2038 N N . LEU A 1 256 ? 5.718 -11.659 2.360 1.00 83.25 256 LEU A N 1
ATOM 2039 C CA . LEU A 1 256 ? 6.076 -11.461 0.965 1.00 83.25 256 LEU A CA 1
ATOM 2040 C C . LEU A 1 256 ? 6.452 -10.001 0.685 1.00 83.25 256 LEU A C 1
ATOM 2042 O O . LEU A 1 256 ? 5.740 -9.055 1.016 1.00 83.25 256 LEU A O 1
ATOM 2046 N N . ARG A 1 257 ? 7.558 -9.808 -0.038 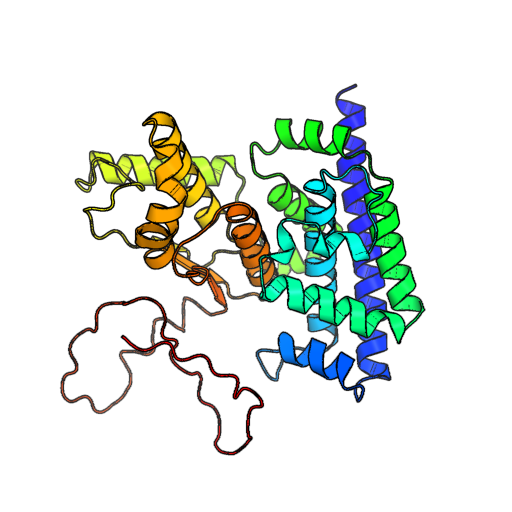1.00 82.25 257 ARG A N 1
ATOM 2047 C CA . ARG A 1 257 ? 8.110 -8.477 -0.325 1.00 82.25 257 ARG A CA 1
ATOM 2048 C C . ARG A 1 257 ? 7.157 -7.582 -1.115 1.00 82.25 257 ARG A C 1
ATOM 2050 O O . ARG A 1 257 ? 6.962 -6.434 -0.735 1.00 82.25 257 ARG A O 1
ATOM 2057 N N . THR A 1 258 ? 6.568 -8.085 -2.202 1.00 81.44 258 THR A N 1
ATOM 2058 C CA . THR A 1 258 ? 5.669 -7.283 -3.047 1.00 81.44 258 THR A CA 1
ATOM 2059 C C . THR A 1 258 ? 4.477 -6.724 -2.265 1.00 81.44 258 THR A C 1
ATOM 2061 O O . THR A 1 258 ? 4.335 -5.504 -2.246 1.00 81.44 258 THR A O 1
ATOM 2064 N N . PRO A 1 259 ? 3.635 -7.537 -1.592 1.00 84.12 259 PRO A N 1
ATOM 2065 C CA . PRO A 1 259 ? 2.513 -6.992 -0.833 1.00 84.12 259 PRO A CA 1
ATOM 2066 C C . PRO A 1 259 ? 2.972 -6.091 0.319 1.00 84.12 259 PRO A C 1
ATOM 2068 O O . PRO A 1 259 ? 2.350 -5.055 0.513 1.00 84.12 259 PRO A O 1
ATOM 2071 N N . TYR A 1 260 ? 4.106 -6.375 0.974 1.00 86.31 260 TYR A N 1
ATOM 2072 C CA . TYR A 1 260 ? 4.689 -5.472 1.973 1.00 86.31 260 TYR A CA 1
ATOM 2073 C C . TYR A 1 260 ? 4.999 -4.076 1.406 1.00 86.31 260 TYR A C 1
ATOM 2075 O O . TYR A 1 260 ? 4.628 -3.065 2.002 1.00 86.31 260 TYR A O 1
ATOM 2083 N N . LEU A 1 261 ? 5.644 -3.995 0.237 1.00 82.69 261 LEU A N 1
ATOM 2084 C CA . LEU A 1 261 ? 5.946 -2.712 -0.409 1.00 82.69 261 LEU A CA 1
ATOM 2085 C C . LEU A 1 261 ? 4.679 -1.982 -0.862 1.00 82.69 261 LEU A C 1
ATOM 2087 O O . LEU A 1 261 ? 4.605 -0.755 -0.800 1.00 82.69 261 LEU A O 1
ATOM 2091 N N . ILE A 1 262 ? 3.656 -2.730 -1.269 1.00 83.50 262 ILE A N 1
ATOM 2092 C CA . ILE A 1 262 ? 2.351 -2.161 -1.600 1.00 83.50 262 ILE A CA 1
ATOM 2093 C C . ILE A 1 262 ? 1.638 -1.671 -0.337 1.00 83.50 262 ILE A C 1
ATOM 2095 O O . ILE A 1 262 ? 1.077 -0.585 -0.366 1.00 83.50 262 ILE A O 1
ATOM 2099 N N . ALA A 1 263 ? 1.732 -2.377 0.792 1.00 86.50 263 ALA A N 1
ATOM 2100 C CA . ALA A 1 263 ? 1.230 -1.900 2.079 1.00 86.50 263 ALA A CA 1
ATOM 2101 C C . ALA A 1 263 ? 1.915 -0.602 2.505 1.00 86.50 263 ALA A C 1
ATOM 2103 O O . ALA A 1 263 ? 1.252 0.329 2.964 1.00 86.50 263 ALA A O 1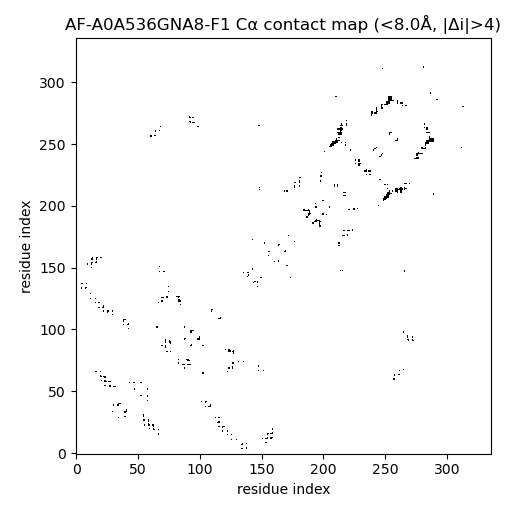
ATOM 2104 N N . GLN A 1 264 ? 3.232 -0.498 2.305 1.00 85.19 264 GLN A N 1
ATOM 2105 C CA . GLN A 1 264 ? 3.946 0.755 2.526 1.00 85.19 264 GLN A CA 1
ATOM 2106 C C . GLN A 1 264 ? 3.411 1.862 1.619 1.00 85.19 264 GLN A C 1
ATOM 2108 O O . GLN A 1 264 ? 3.139 2.953 2.113 1.00 85.19 264 GLN A O 1
ATOM 2113 N N . LEU A 1 265 ? 3.246 1.605 0.320 1.00 80.69 265 LEU A N 1
ATOM 2114 C CA . LEU A 1 265 ? 2.683 2.568 -0.628 1.00 80.69 265 LEU A CA 1
ATOM 2115 C C . LEU A 1 265 ? 1.294 3.042 -0.169 1.00 80.69 265 LEU A C 1
ATOM 2117 O O . LEU A 1 265 ? 1.083 4.244 -0.011 1.00 80.69 265 LEU A O 1
ATOM 2121 N N . THR A 1 266 ? 0.394 2.107 0.133 1.00 83.94 266 THR A N 1
ATOM 2122 C CA . THR A 1 266 ? -0.960 2.357 0.641 1.00 83.94 266 THR A CA 1
ATOM 2123 C C . THR A 1 266 ? -0.957 3.233 1.893 1.00 83.94 266 THR A C 1
ATOM 2125 O O . THR A 1 266 ? -1.653 4.246 1.946 1.00 83.94 266 THR A O 1
ATOM 2128 N N . MET A 1 267 ? -0.128 2.906 2.886 1.00 85.94 267 MET A N 1
ATOM 2129 C CA . MET A 1 267 ? -0.039 3.685 4.121 1.00 85.94 267 MET A CA 1
ATOM 2130 C C . MET A 1 267 ? 0.533 5.084 3.881 1.00 85.94 267 MET A C 1
ATOM 2132 O O . MET A 1 267 ? -0.003 6.058 4.401 1.00 85.94 267 MET A O 1
ATOM 2136 N N . HIS A 1 268 ? 1.585 5.224 3.071 1.00 82.62 268 HIS A N 1
ATOM 2137 C CA . HIS A 1 268 ? 2.135 6.545 2.751 1.00 82.62 268 HIS A CA 1
ATOM 2138 C C . HIS A 1 268 ? 1.117 7.434 2.038 1.00 82.62 268 HIS A C 1
ATOM 2140 O O . HIS A 1 268 ? 1.062 8.627 2.316 1.00 82.62 268 HIS A O 1
ATOM 2146 N N . LEU A 1 269 ? 0.305 6.859 1.153 1.00 79.00 269 LEU A N 1
ATOM 2147 C CA . LEU A 1 269 ? -0.777 7.557 0.468 1.00 79.00 269 LEU A CA 1
ATOM 2148 C C . LEU A 1 269 ? -1.893 7.982 1.411 1.00 79.00 269 LEU A C 1
ATOM 2150 O O . LEU A 1 269 ? -2.339 9.123 1.332 1.00 79.00 269 LEU A O 1
ATOM 2154 N N . TYR A 1 270 ? -2.302 7.098 2.321 1.00 83.81 270 TYR A N 1
ATOM 2155 C CA . TYR A 1 270 ? -3.282 7.424 3.353 1.00 83.81 270 TYR A CA 1
ATOM 2156 C C . TYR A 1 270 ? -2.820 8.609 4.215 1.00 83.81 270 TYR A C 1
ATOM 2158 O O . TYR A 1 270 ? -3.590 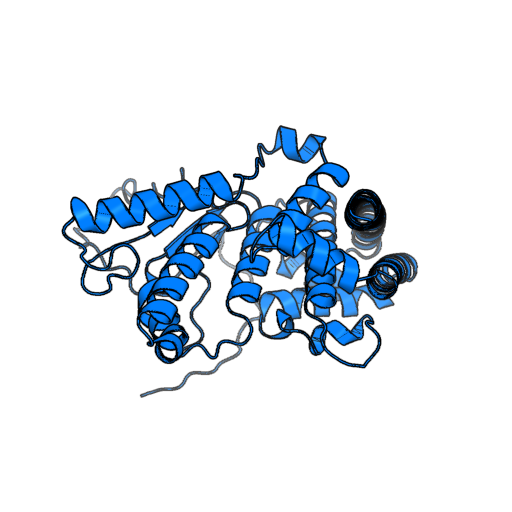9.525 4.488 1.00 83.81 270 TYR A O 1
ATOM 2166 N N . LEU A 1 271 ? -1.543 8.622 4.603 1.00 83.25 271 LEU A N 1
ATOM 2167 C CA . LEU A 1 271 ? -0.950 9.697 5.404 1.00 83.25 271 LEU A CA 1
ATOM 2168 C C . LEU A 1 271 ? -0.635 10.956 4.586 1.00 83.25 271 LEU A C 1
ATOM 2170 O O . LEU A 1 271 ? -0.255 11.991 5.145 1.00 83.25 271 LEU A O 1
ATOM 2174 N N . ALA A 1 272 ? -0.739 10.895 3.260 1.00 77.00 272 ALA A N 1
ATOM 2175 C CA . ALA A 1 272 ? -0.269 11.974 2.424 1.00 77.00 272 ALA A CA 1
ATOM 2176 C C . ALA A 1 272 ? -1.161 13.214 2.555 1.00 77.00 272 ALA A C 1
ATOM 2178 O O . ALA A 1 272 ? -2.381 13.162 2.461 1.00 77.00 272 ALA A O 1
ATOM 2179 N N . GLY A 1 273 ? -0.519 14.364 2.765 1.00 72.69 273 GLY A N 1
ATOM 2180 C CA . GLY A 1 273 ? -1.224 15.625 3.021 1.00 72.69 273 GLY A CA 1
ATOM 2181 C C . GLY A 1 273 ? -1.428 15.916 4.507 1.00 72.69 273 GLY A C 1
ATOM 2182 O O . GLY A 1 273 ? -1.659 17.069 4.852 1.00 72.69 273 GLY A O 1
ATOM 2183 N N . MET A 1 274 ? -1.226 14.930 5.386 1.00 83.69 274 MET A N 1
ATOM 2184 C CA . MET A 1 274 ? -1.190 15.142 6.831 1.00 83.69 274 MET A CA 1
ATOM 2185 C C . MET A 1 274 ? 0.199 15.628 7.262 1.00 83.69 274 MET A C 1
ATOM 2187 O O . MET A 1 274 ? 1.225 15.163 6.759 1.00 83.69 274 MET A O 1
ATOM 2191 N N . VAL A 1 275 ? 0.245 16.566 8.209 1.00 83.00 275 VAL A N 1
ATOM 2192 C CA . VAL A 1 275 ? 1.485 16.953 8.896 1.00 83.00 275 VAL A CA 1
ATOM 2193 C C . VAL A 1 275 ? 1.524 16.197 10.217 1.00 83.00 275 VAL A C 1
ATOM 2195 O O . VAL A 1 275 ? 0.833 16.557 11.165 1.00 83.00 275 VAL A O 1
ATOM 2198 N N . LEU A 1 276 ? 2.299 15.112 10.256 1.00 83.81 276 LEU A N 1
ATOM 2199 C CA . LEU A 1 276 ? 2.424 14.273 11.447 1.00 83.81 276 LEU A CA 1
ATOM 2200 C C . LEU A 1 276 ? 3.575 14.767 12.338 1.00 83.81 276 LEU A C 1
ATOM 2202 O O . LEU A 1 276 ? 4.698 14.924 11.841 1.00 83.81 276 LEU A O 1
ATOM 2206 N N . PRO A 1 277 ? 3.352 14.975 13.648 1.00 81.44 277 PRO A N 1
ATOM 2207 C CA . PRO A 1 277 ? 4.427 15.320 14.571 1.00 81.44 277 PRO A CA 1
ATOM 2208 C C . PRO A 1 277 ? 5.418 14.157 14.715 1.00 81.44 277 PRO A C 1
ATOM 2210 O O . PRO A 1 277 ? 5.026 12.996 14.757 1.00 81.44 277 PRO A O 1
ATOM 2213 N N . GLY A 1 278 ? 6.717 14.461 14.791 1.00 75.69 278 GLY A N 1
ATOM 2214 C CA . GLY A 1 278 ? 7.762 13.478 15.114 1.00 75.69 278 GLY A CA 1
ATOM 2215 C C . GLY A 1 278 ? 8.131 12.471 14.014 1.00 75.69 278 GLY A C 1
ATOM 2216 O O . GLY A 1 278 ? 9.018 11.659 14.252 1.00 75.69 278 GLY A O 1
ATOM 2217 N N . ARG A 1 279 ? 7.510 12.533 12.822 1.00 69.50 279 ARG A N 1
ATOM 2218 C CA . ARG A 1 279 ? 7.735 11.596 11.695 1.00 69.50 279 ARG A CA 1
ATOM 2219 C C . ARG A 1 279 ? 7.688 10.118 12.140 1.00 69.50 279 ARG A C 1
ATOM 2221 O O . ARG A 1 279 ? 8.698 9.418 12.041 1.00 69.50 279 ARG A O 1
ATOM 2228 N N . PRO A 1 280 ? 6.544 9.638 12.658 1.00 75.62 280 PRO A N 1
ATOM 2229 C CA . PRO A 1 280 ? 6.423 8.266 13.135 1.00 75.62 280 PRO A CA 1
ATOM 2230 C C . PRO A 1 280 ? 6.700 7.274 11.999 1.00 75.62 280 PRO A C 1
ATOM 2232 O O . PRO A 1 280 ? 6.305 7.495 10.853 1.00 75.62 280 PRO A O 1
ATOM 2235 N N . GLY A 1 281 ? 7.378 6.172 12.326 1.00 77.12 281 GLY A N 1
ATOM 2236 C CA . GLY A 1 281 ? 7.546 5.061 11.393 1.00 77.12 281 GLY A CA 1
ATOM 2237 C C . GLY A 1 281 ? 6.199 4.429 11.038 1.00 77.12 281 GLY A C 1
ATOM 2238 O O . GLY A 1 281 ? 5.245 4.496 11.815 1.00 77.12 281 GLY A O 1
ATOM 2239 N N . LEU A 1 282 ? 6.120 3.797 9.866 1.00 85.56 282 LEU A N 1
ATOM 2240 C CA . LEU A 1 282 ? 4.937 3.019 9.514 1.00 85.56 282 LEU A CA 1
ATOM 2241 C C . LEU A 1 282 ? 4.827 1.766 10.400 1.00 85.56 282 LEU A C 1
ATOM 2243 O O . LEU A 1 282 ? 5.849 1.127 10.662 1.00 85.56 282 LEU A O 1
ATOM 2247 N N . PRO A 1 283 ? 3.605 1.363 10.792 1.00 89.81 283 PRO A N 1
ATOM 2248 C CA . PRO A 1 283 ? 3.351 0.167 11.593 1.00 89.81 283 PRO A CA 1
ATOM 2249 C C . PRO A 1 283 ? 3.436 -1.108 10.738 1.00 89.81 283 PRO A C 1
ATOM 2251 O O . PRO A 1 283 ? 2.501 -1.901 10.698 1.00 89.81 283 PRO A O 1
ATOM 2254 N N . LEU A 1 284 ? 4.519 -1.286 9.980 1.00 89.44 284 LEU A N 1
ATOM 2255 C CA . LEU A 1 284 ? 4.684 -2.372 9.016 1.00 89.44 284 LEU A CA 1
ATOM 2256 C C . LEU A 1 284 ? 6.043 -3.049 9.171 1.00 89.44 284 LEU A C 1
ATOM 2258 O O . LEU A 1 284 ? 7.085 -2.391 9.178 1.00 89.44 284 LEU A O 1
ATOM 2262 N N . GLN A 1 285 ? 6.033 -4.375 9.174 1.00 87.62 285 GLN A N 1
ATOM 2263 C CA . GLN A 1 285 ? 7.218 -5.212 9.256 1.00 87.62 285 GLN A CA 1
ATOM 2264 C C . GLN A 1 285 ? 7.190 -6.282 8.164 1.00 87.62 285 GLN A C 1
ATOM 2266 O O . GLN A 1 285 ? 6.198 -6.983 7.990 1.00 87.62 285 GLN A O 1
ATOM 2271 N N . LEU A 1 286 ? 8.305 -6.424 7.446 1.00 85.69 286 LEU A N 1
ATOM 2272 C CA . LEU A 1 286 ? 8.541 -7.606 6.626 1.00 85.69 286 LEU A CA 1
ATOM 2273 C C . LEU A 1 286 ? 9.108 -8.696 7.537 1.00 85.69 286 LEU A C 1
ATOM 2275 O O . LEU A 1 286 ? 10.158 -8.490 8.149 1.00 85.69 286 LEU A O 1
ATOM 2279 N N . GLY A 1 287 ? 8.421 -9.826 7.646 1.00 85.56 287 GLY A N 1
ATOM 2280 C CA . GLY A 1 287 ? 8.810 -10.904 8.546 1.00 85.56 287 GLY A CA 1
ATOM 2281 C C . GLY A 1 287 ? 7.844 -12.080 8.524 1.00 85.56 287 GLY A C 1
ATOM 2282 O O . GLY A 1 287 ? 6.823 -12.075 7.842 1.00 85.56 287 GLY A O 1
ATOM 2283 N N . ASN A 1 288 ? 8.172 -13.107 9.294 1.00 86.00 288 ASN A N 1
ATOM 2284 C CA . ASN A 1 288 ? 7.321 -14.266 9.486 1.00 86.00 288 ASN A CA 1
ATOM 2285 C C . ASN A 1 288 ? 6.688 -14.208 10.878 1.00 86.00 288 ASN A C 1
ATOM 2287 O O . ASN A 1 288 ? 7.320 -14.584 11.864 1.00 86.00 288 ASN A O 1
ATOM 2291 N N . ALA A 1 289 ? 5.415 -13.812 10.953 1.00 86.94 289 ALA A N 1
ATOM 2292 C CA . ALA A 1 289 ? 4.688 -13.700 12.218 1.00 86.94 289 ALA A CA 1
ATOM 2293 C C . ALA A 1 289 ? 4.644 -15.007 13.042 1.00 86.94 289 ALA A C 1
ATOM 2295 O O . ALA A 1 289 ? 4.469 -14.950 14.256 1.00 86.94 289 ALA A O 1
ATOM 2296 N N . LEU A 1 290 ? 4.835 -16.179 12.419 1.00 83.62 290 LEU A N 1
ATOM 2297 C CA . LEU A 1 290 ? 4.862 -17.472 13.116 1.00 83.62 290 LEU A CA 1
ATOM 2298 C C . LEU A 1 290 ? 6.207 -17.769 13.797 1.00 83.62 290 LEU A C 1
ATOM 2300 O O . LEU A 1 290 ? 6.235 -18.481 14.800 1.00 83.62 290 LEU A O 1
ATOM 2304 N N . ILE A 1 291 ? 7.318 -17.271 13.245 1.00 75.50 291 ILE A N 1
ATOM 2305 C CA . ILE A 1 291 ? 8.681 -17.580 13.717 1.00 75.50 291 ILE A CA 1
ATOM 2306 C C . ILE A 1 291 ? 9.263 -16.407 14.499 1.00 75.50 291 ILE A C 1
ATOM 2308 O O . ILE A 1 291 ? 9.870 -16.604 15.552 1.00 75.50 291 ILE A O 1
ATOM 2312 N N . ASP A 1 292 ? 9.041 -15.185 14.022 1.00 67.06 292 ASP A N 1
ATOM 2313 C CA . ASP A 1 292 ? 9.630 -13.978 14.600 1.00 67.06 292 ASP A CA 1
ATOM 2314 C C . ASP A 1 292 ? 9.072 -13.674 16.000 1.00 67.06 292 ASP A C 1
ATOM 2316 O O . ASP A 1 292 ? 9.723 -12.986 16.782 1.00 67.06 292 ASP A O 1
ATOM 2320 N N . TYR A 1 293 ? 7.924 -14.260 16.361 1.00 52.38 293 TYR A N 1
ATOM 2321 C CA . TYR A 1 293 ? 7.351 -14.180 17.706 1.00 52.38 293 TYR A CA 1
ATOM 2322 C C . TYR A 1 293 ? 8.009 -15.143 18.722 1.00 52.38 293 TYR A C 1
ATOM 2324 O O . TYR A 1 293 ? 7.870 -14.951 19.925 1.00 52.38 293 TYR A O 1
ATOM 2332 N N . ARG A 1 294 ? 8.751 -16.177 18.285 1.00 39.62 294 ARG A N 1
ATOM 2333 C CA . ARG A 1 294 ? 9.276 -17.244 19.171 1.00 39.62 294 ARG A CA 1
ATOM 2334 C C . ARG A 1 294 ? 10.680 -17.017 19.753 1.00 39.62 294 ARG A C 1
ATOM 2336 O O . ARG A 1 294 ? 11.193 -17.895 20.438 1.00 39.62 294 ARG A O 1
ATOM 2343 N N . ARG A 1 295 ? 11.336 -15.876 19.527 1.00 38.91 295 ARG A N 1
ATOM 2344 C CA . ARG A 1 295 ? 12.752 -15.697 19.928 1.00 38.91 295 ARG A CA 1
ATOM 2345 C C . ARG A 1 295 ? 13.014 -15.251 21.373 1.00 38.91 295 ARG A C 1
ATOM 2347 O O . ARG A 1 295 ? 14.177 -15.050 21.712 1.00 38.91 295 ARG A O 1
ATOM 2354 N N . ASP A 1 296 ? 11.997 -15.151 22.229 1.00 37.75 296 ASP A N 1
ATOM 2355 C CA . ASP A 1 296 ?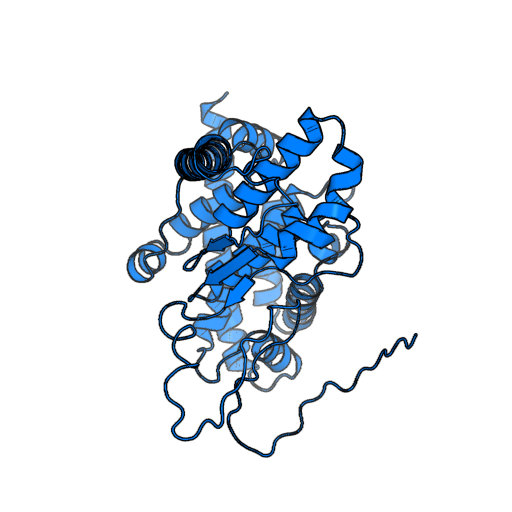 12.194 -14.766 23.638 1.00 37.75 296 ASP A CA 1
ATOM 2356 C C . ASP A 1 296 ? 12.305 -15.934 24.638 1.00 37.75 296 ASP A C 1
ATOM 2358 O O . ASP A 1 296 ? 12.728 -15.700 25.773 1.00 37.75 296 ASP A O 1
ATOM 2362 N N . GLU A 1 297 ? 12.000 -17.178 24.245 1.00 33.78 297 GLU A N 1
ATOM 2363 C CA . GLU A 1 297 ? 11.932 -18.311 25.192 1.00 33.78 297 GLU A CA 1
ATOM 2364 C C . GLU A 1 297 ? 13.108 -19.308 25.135 1.00 33.78 297 GLU A C 1
ATOM 2366 O O . GLU A 1 297 ? 13.335 -20.020 26.109 1.00 33.78 297 GLU A O 1
ATOM 2371 N N . GLU A 1 298 ? 13.927 -19.334 24.076 1.00 31.48 298 GLU A N 1
ATOM 2372 C CA . GLU A 1 298 ? 14.980 -20.360 23.905 1.00 31.48 298 GLU A CA 1
ATOM 2373 C C . GLU A 1 298 ? 16.412 -19.797 23.855 1.00 31.48 298 GLU A C 1
ATOM 2375 O O . GLU A 1 298 ? 17.199 -20.093 22.956 1.00 31.48 298 GLU A O 1
ATOM 2380 N N . LEU A 1 299 ? 16.794 -19.005 24.859 1.00 33.97 299 LEU A N 1
ATOM 2381 C CA . LEU A 1 299 ? 18.209 -18.775 25.169 1.00 33.97 299 LEU A CA 1
ATOM 2382 C C . LEU A 1 299 ? 18.527 -19.378 26.546 1.00 33.97 299 LEU A C 1
ATOM 2384 O O . LEU A 1 299 ? 18.043 -18.865 27.559 1.00 33.97 299 LEU A O 1
ATOM 2388 N N . PRO A 1 300 ? 19.329 -20.458 26.623 1.00 29.75 300 PRO A N 1
ATOM 2389 C CA . PRO A 1 300 ? 19.739 -21.019 27.899 1.00 29.75 300 PRO A CA 1
ATOM 2390 C C . PRO A 1 300 ? 20.678 -20.033 28.601 1.00 29.75 300 PRO A C 1
ATOM 2392 O O . PRO A 1 300 ? 21.772 -19.744 28.122 1.00 29.75 300 PRO A O 1
ATOM 2395 N N . GLY A 1 301 ? 20.220 -19.516 29.745 1.00 37.75 301 GLY A N 1
ATOM 2396 C CA . GLY A 1 301 ? 20.970 -18.600 30.605 1.00 37.75 301 GLY A CA 1
ATOM 2397 C C . GLY A 1 301 ? 20.343 -17.210 30.719 1.00 37.75 301 GLY A C 1
ATOM 2398 O O . GLY A 1 301 ? 20.908 -16.234 30.238 1.00 37.75 301 GLY A O 1
ATOM 2399 N N . ARG A 1 302 ? 19.199 -17.087 31.406 1.00 34.31 302 ARG A N 1
ATOM 2400 C CA . ARG A 1 302 ? 18.714 -15.796 31.923 1.00 34.31 302 ARG A CA 1
ATOM 2401 C C . ARG A 1 302 ? 18.785 -15.786 33.450 1.00 34.31 302 ARG A C 1
ATOM 2403 O O . ARG A 1 302 ? 18.047 -16.503 34.119 1.00 34.31 302 ARG A O 1
ATOM 2410 N N . GLY A 1 303 ? 19.616 -14.896 33.994 1.00 28.92 303 GLY A N 1
ATOM 2411 C CA . GLY A 1 303 ? 19.181 -14.123 35.154 1.00 28.92 303 GLY A CA 1
ATOM 2412 C C . GLY A 1 303 ? 17.978 -13.280 34.721 1.00 28.92 303 GLY A C 1
ATOM 2413 O O . GLY A 1 303 ? 17.969 -12.746 33.613 1.00 28.92 303 GLY A O 1
ATOM 2414 N N . GLN A 1 304 ? 16.943 -13.258 35.555 1.00 32.75 304 GLN A N 1
ATOM 2415 C CA . GLN A 1 304 ? 15.633 -12.653 35.302 1.00 32.75 304 GLN A CA 1
ATOM 2416 C C . GLN A 1 304 ? 15.737 -11.259 34.657 1.00 32.75 304 GLN A C 1
ATOM 2418 O O . GLN A 1 304 ? 16.270 -10.332 35.263 1.00 32.75 304 GLN A O 1
ATOM 2423 N N . ALA A 1 305 ? 15.185 -11.098 33.453 1.00 29.78 305 ALA A N 1
ATOM 2424 C CA . ALA A 1 305 ? 14.950 -9.793 32.842 1.00 29.78 305 ALA A CA 1
ATOM 2425 C C . ALA A 1 305 ? 13.438 -9.535 32.815 1.00 29.78 305 ALA A C 1
ATOM 2427 O O . ALA A 1 305 ? 12.676 -10.346 32.290 1.00 29.78 305 ALA A O 1
ATOM 2428 N N . GLN A 1 306 ? 13.020 -8.432 33.437 1.00 23.56 306 GLN A N 1
ATOM 2429 C CA . GLN A 1 306 ? 11.636 -7.955 33.462 1.00 23.56 306 GLN A CA 1
ATOM 2430 C C . GLN A 1 306 ? 11.139 -7.593 32.050 1.00 23.56 306 GLN A C 1
ATOM 2432 O O . GLN A 1 306 ? 11.946 -7.176 31.214 1.00 23.56 306 GLN A O 1
ATOM 2437 N N . PRO A 1 307 ? 9.823 -7.702 31.781 1.00 27.00 307 PRO A N 1
ATOM 2438 C CA . PRO A 1 307 ? 9.244 -7.292 30.507 1.00 27.00 307 PRO A CA 1
ATOM 2439 C C . PRO A 1 307 ? 9.450 -5.788 30.295 1.00 27.00 307 PRO A C 1
ATOM 2441 O O . PRO A 1 307 ? 9.018 -4.965 31.102 1.00 27.00 307 PRO A O 1
ATOM 2444 N N . VAL A 1 308 ? 10.130 -5.428 29.208 1.00 30.41 308 VAL A N 1
ATOM 2445 C CA . VAL A 1 308 ? 10.317 -4.032 28.800 1.00 30.41 308 VAL A CA 1
ATOM 2446 C C . VAL A 1 308 ? 9.045 -3.578 28.069 1.00 30.41 308 VAL A C 1
ATOM 2448 O O . VAL A 1 308 ? 8.602 -4.286 27.163 1.00 30.41 308 VAL A O 1
ATOM 2451 N N . PRO A 1 309 ? 8.438 -2.425 28.412 1.00 24.83 309 PRO A N 1
ATOM 2452 C CA . PRO A 1 309 ? 7.295 -1.911 27.672 1.00 24.83 309 PRO A CA 1
ATOM 2453 C C . PRO A 1 309 ? 7.725 -1.528 26.255 1.00 24.83 309 PRO A C 1
ATOM 2455 O O . PRO A 1 309 ? 8.783 -0.923 26.059 1.00 24.83 309 PRO A O 1
ATOM 2458 N N . TYR A 1 310 ? 6.878 -1.850 25.279 1.00 31.89 310 TYR A N 1
ATOM 2459 C CA . TYR A 1 310 ? 7.051 -1.472 23.881 1.00 31.89 310 TYR A CA 1
ATOM 2460 C C . TYR A 1 310 ? 6.981 0.058 23.759 1.00 31.89 310 TYR A C 1
ATOM 2462 O O . TYR A 1 310 ? 5.910 0.650 23.665 1.00 31.89 310 TYR A O 1
ATOM 2470 N N . THR A 1 311 ? 8.136 0.717 23.830 1.00 25.02 311 THR A N 1
ATOM 2471 C CA . THR A 1 311 ? 8.294 2.124 23.461 1.00 25.02 311 THR A CA 1
ATOM 2472 C C . THR A 1 311 ? 8.737 2.167 22.006 1.00 25.02 311 THR A C 1
ATOM 2474 O O . THR A 1 311 ? 9.668 1.467 21.606 1.00 25.02 311 THR A O 1
ATOM 2477 N N . GLY A 1 312 ? 7.994 2.923 21.197 1.00 33.19 312 GLY A N 1
ATOM 2478 C CA . GLY A 1 312 ? 8.168 2.990 19.752 1.00 33.19 312 GLY A CA 1
ATOM 2479 C C . GLY A 1 312 ? 9.628 3.147 19.324 1.00 33.19 312 GLY A C 1
ATOM 2480 O O . GLY A 1 312 ? 10.395 3.907 19.908 1.00 33.19 312 GLY A O 1
ATOM 2481 N N . GLY A 1 313 ? 9.985 2.429 18.260 1.00 32.94 313 GLY A N 1
ATOM 2482 C CA . GLY A 1 313 ? 11.221 2.658 17.522 1.00 32.94 313 GLY A CA 1
ATOM 2483 C C . GLY A 1 313 ? 12.494 2.143 18.194 1.00 32.94 313 GLY A C 1
ATOM 2484 O O . GLY A 1 313 ? 13.409 2.920 18.450 1.00 32.94 313 GLY A O 1
ATOM 2485 N N . ARG A 1 314 ? 12.635 0.822 18.359 1.00 24.25 314 ARG A N 1
ATOM 2486 C CA . ARG A 1 314 ? 13.952 0.164 18.268 1.00 24.25 314 ARG A CA 1
ATOM 2487 C C . ARG A 1 314 ? 13.823 -1.271 17.756 1.00 24.25 314 ARG A C 1
ATOM 2489 O O . ARG A 1 314 ? 13.239 -2.128 18.405 1.00 24.25 314 ARG A O 1
ATOM 2496 N N . LEU A 1 315 ? 14.401 -1.501 16.578 1.00 30.53 315 LEU A N 1
ATOM 2497 C CA . LEU A 1 315 ? 14.602 -2.809 15.954 1.00 30.53 315 LEU A CA 1
ATOM 2498 C C . LEU A 1 315 ? 15.494 -3.710 16.817 1.00 30.53 315 LEU A C 1
ATOM 2500 O O . LEU A 1 315 ? 16.542 -3.274 17.302 1.00 30.53 315 LEU A O 1
ATOM 2504 N N . VAL A 1 316 ? 15.154 -4.998 16.879 1.00 26.84 316 VAL A N 1
ATOM 2505 C CA . VAL A 1 316 ? 16.146 -6.051 17.105 1.00 26.84 316 VAL A CA 1
ATOM 2506 C C . VAL A 1 316 ? 16.930 -6.232 15.803 1.00 26.84 316 VAL A C 1
ATOM 2508 O O . VAL A 1 316 ? 16.373 -6.492 14.739 1.00 26.84 316 VAL A O 1
ATOM 2511 N N . ARG A 1 317 ? 18.246 -6.044 15.898 1.00 24.67 317 ARG A N 1
ATOM 2512 C CA . ARG A 1 317 ? 19.236 -6.272 14.839 1.00 24.67 317 ARG A CA 1
ATOM 2513 C C . ARG A 1 317 ? 19.211 -7.754 14.436 1.00 24.67 317 ARG A C 1
ATOM 2515 O O . ARG A 1 317 ? 19.509 -8.605 15.270 1.00 24.67 317 ARG A O 1
ATOM 2522 N N . LEU A 1 318 ? 18.955 -8.072 13.167 1.00 27.50 318 LEU A N 1
ATOM 2523 C CA . LEU A 1 318 ? 19.381 -9.357 12.605 1.00 27.50 318 LEU A CA 1
ATOM 2524 C C . LEU A 1 318 ? 20.901 -9.286 12.415 1.00 27.50 318 LEU A C 1
ATOM 2526 O O . LEU A 1 318 ? 21.397 -8.694 11.461 1.00 27.50 318 LEU A O 1
ATOM 2530 N N . GLY A 1 319 ? 21.652 -9.797 13.388 1.00 23.91 319 GLY A N 1
ATOM 2531 C CA . GLY A 1 319 ? 23.095 -9.959 13.267 1.00 23.91 319 GLY A CA 1
ATOM 2532 C C . GLY A 1 319 ? 23.424 -11.227 12.487 1.00 23.91 319 GLY A C 1
ATOM 2533 O O . GLY A 1 319 ? 23.082 -12.315 12.937 1.00 23.91 319 GLY A O 1
ATOM 2534 N N . TYR A 1 320 ? 24.147 -11.0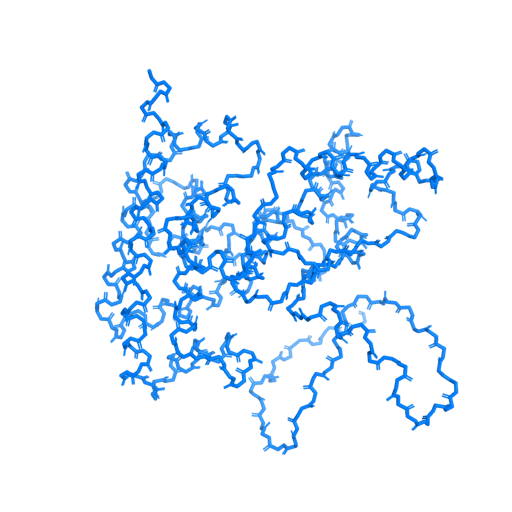89 11.377 1.00 26.66 320 TYR A N 1
ATOM 2535 C CA . TYR A 1 320 ? 24.959 -12.164 10.810 1.00 26.66 320 TYR A CA 1
ATOM 2536 C C . TYR A 1 320 ? 26.342 -11.604 10.434 1.00 26.66 320 TYR A C 1
ATOM 2538 O O . TYR A 1 320 ? 26.442 -10.741 9.570 1.00 26.66 320 TYR A O 1
ATOM 2546 N N . GLY A 1 321 ? 27.386 -12.111 11.109 1.00 27.09 321 GLY A N 1
ATOM 2547 C CA . GLY A 1 321 ? 28.809 -12.023 10.733 1.00 27.09 321 GLY A CA 1
ATOM 2548 C C . GLY A 1 321 ? 29.556 -10.704 11.033 1.00 27.09 321 GLY A C 1
ATOM 2549 O O . GLY A 1 321 ? 29.065 -9.630 10.693 1.00 27.09 321 GLY A O 1
ATOM 2550 N N . PRO A 1 322 ? 30.765 -10.739 11.635 1.00 28.59 322 PRO A N 1
ATOM 2551 C CA . PRO A 1 322 ? 31.584 -9.547 11.830 1.00 28.59 322 PRO A CA 1
ATOM 2552 C C . PRO A 1 322 ? 32.373 -9.217 10.551 1.00 28.59 322 PRO A C 1
ATOM 2554 O O . PRO A 1 322 ? 33.016 -10.096 9.986 1.00 28.59 322 PRO A O 1
ATOM 2557 N N . GLY A 1 323 ? 32.395 -7.943 10.139 1.00 33.97 323 GLY A N 1
ATOM 2558 C CA . GLY A 1 323 ? 33.528 -7.427 9.355 1.00 33.97 323 GLY A CA 1
ATOM 2559 C C . GLY A 1 323 ? 33.284 -6.806 7.976 1.00 33.97 323 GLY A C 1
ATOM 2560 O O . GLY A 1 323 ? 34.194 -6.868 7.158 1.00 33.97 323 GLY A O 1
ATOM 2561 N N . LEU A 1 324 ? 32.154 -6.142 7.706 1.00 25.25 324 LEU A N 1
ATOM 2562 C CA . LEU A 1 324 ? 32.059 -5.229 6.552 1.00 25.25 324 LEU A CA 1
ATOM 2563 C C . LEU A 1 324 ? 31.499 -3.855 6.974 1.00 25.25 324 LEU A C 1
ATOM 2565 O O . LEU A 1 324 ? 30.466 -3.807 7.646 1.00 25.25 324 LEU A O 1
ATOM 2569 N N . PRO A 1 325 ? 32.162 -2.732 6.628 1.00 26.86 325 PRO A N 1
ATOM 2570 C CA . PRO A 1 325 ? 31.691 -1.398 6.982 1.00 26.86 325 PRO A CA 1
ATOM 2571 C C . PRO A 1 325 ? 30.478 -1.014 6.120 1.00 26.86 325 PRO A C 1
ATOM 2573 O O . PRO A 1 325 ? 30.530 -1.072 4.894 1.00 26.86 325 PRO A O 1
ATOM 2576 N N . LEU A 1 326 ? 29.380 -0.614 6.768 1.00 30.03 326 LEU A N 1
ATOM 2577 C CA . LEU A 1 326 ? 28.187 -0.065 6.113 1.00 30.03 326 LEU A CA 1
ATOM 2578 C C . LEU A 1 326 ? 28.338 1.457 5.918 1.00 30.03 326 LEU A C 1
ATOM 2580 O O . LEU A 1 326 ? 28.762 2.140 6.855 1.00 30.03 326 LEU A O 1
ATOM 2584 N N . PRO A 1 327 ? 27.957 2.016 4.755 1.00 27.28 327 PRO A N 1
ATOM 2585 C CA . PRO A 1 327 ? 28.121 3.431 4.453 1.00 27.28 327 PRO A CA 1
ATOM 2586 C C . PRO A 1 327 ? 26.892 4.227 4.906 1.00 27.28 327 PRO A C 1
ATOM 2588 O O . PRO A 1 327 ? 26.143 4.713 4.076 1.00 27.28 327 PRO A O 1
ATOM 2591 N N . TRP A 1 328 ? 26.660 4.364 6.213 1.00 28.41 328 TRP A N 1
ATOM 2592 C CA . TRP A 1 328 ? 25.652 5.305 6.729 1.00 28.41 328 TRP A CA 1
ATOM 2593 C C . TRP A 1 328 ? 26.108 5.913 8.057 1.00 28.41 328 TRP A C 1
ATOM 2595 O O . TRP A 1 328 ? 25.619 5.573 9.129 1.00 28.41 328 TRP A O 1
ATOM 2605 N N . ASN A 1 329 ? 27.064 6.839 7.963 1.00 27.22 329 ASN A N 1
ATOM 2606 C CA . ASN A 1 329 ? 27.283 7.879 8.966 1.00 27.22 329 ASN A CA 1
ATOM 2607 C C . ASN A 1 329 ? 26.762 9.196 8.382 1.00 27.22 329 ASN A C 1
ATOM 2609 O O . ASN A 1 329 ? 27.449 9.855 7.610 1.00 27.22 329 ASN A O 1
ATOM 2613 N N . GLY A 1 330 ? 25.538 9.562 8.753 1.00 23.39 330 GLY A N 1
ATOM 2614 C CA . GLY A 1 330 ? 24.907 10.835 8.414 1.00 23.39 330 GLY A CA 1
ATOM 2615 C C . GLY A 1 330 ? 24.050 11.298 9.586 1.00 23.39 330 GLY A C 1
ATOM 2616 O O . GLY A 1 330 ? 22.873 10.976 9.673 1.00 23.39 330 GLY A O 1
ATOM 2617 N N . LEU A 1 331 ? 24.699 11.972 10.533 1.00 24.86 331 LEU A N 1
ATOM 2618 C CA . LEU A 1 331 ? 24.148 12.600 11.735 1.00 24.86 331 LEU A CA 1
ATOM 2619 C C . LEU A 1 331 ? 22.975 13.552 11.450 1.00 24.86 331 LEU A C 1
ATOM 2621 O O . LEU A 1 331 ? 23.116 14.407 10.588 1.00 24.86 331 LEU A O 1
ATOM 2625 N N . VAL A 1 332 ? 21.960 13.550 12.326 1.00 23.91 332 VAL A N 1
ATOM 2626 C CA . VAL A 1 332 ? 21.620 14.733 13.147 1.00 23.91 332 VAL A CA 1
ATOM 2627 C C . VAL A 1 332 ? 21.184 14.252 14.536 1.00 23.91 332 VAL A C 1
ATOM 2629 O O . VAL A 1 332 ? 20.142 13.624 14.699 1.00 23.91 332 VAL A O 1
ATOM 2632 N N . ARG A 1 333 ? 22.004 14.550 15.551 1.00 25.25 333 ARG A N 1
ATOM 2633 C CA . ARG A 1 333 ? 21.569 14.614 16.952 1.00 25.25 333 ARG A CA 1
ATOM 2634 C C . ARG A 1 333 ? 20.956 15.996 17.165 1.00 25.25 333 ARG A C 1
ATOM 2636 O O . ARG A 1 333 ? 21.638 16.982 16.907 1.00 25.25 333 ARG A O 1
ATOM 2643 N N . ALA A 1 334 ? 19.745 16.070 17.700 1.00 25.03 334 ALA A N 1
ATOM 2644 C CA . ALA A 1 334 ? 19.303 17.243 18.446 1.00 25.03 334 ALA A CA 1
ATOM 2645 C C . ALA A 1 334 ? 19.178 16.813 19.910 1.00 25.03 334 ALA A C 1
ATOM 2647 O O . ALA A 1 334 ? 18.448 15.874 20.225 1.00 25.03 334 ALA A O 1
ATOM 2648 N N . GLY A 1 335 ? 20.012 17.410 20.761 1.00 27.52 335 GLY A N 1
ATOM 2649 C CA . GLY A 1 335 ? 19.947 17.257 22.208 1.00 27.52 335 GLY A CA 1
ATOM 2650 C C . GLY A 1 335 ? 18.934 18.226 22.812 1.00 27.52 335 GLY A C 1
ATOM 2651 O O . GLY A 1 335 ? 18.722 19.283 22.231 1.00 27.52 335 GLY A O 1
ATOM 2652 N N . TYR A 1 336 ? 18.405 17.798 23.963 1.00 32.44 336 TYR A N 1
ATOM 2653 C CA . TYR A 1 336 ? 17.631 18.505 24.995 1.00 32.44 336 TYR A CA 1
ATOM 2654 C C . TYR A 1 336 ? 16.457 19.388 24.569 1.00 32.44 336 TYR A C 1
ATOM 2656 O O . TYR A 1 336 ? 16.675 20.446 23.943 1.00 32.44 336 TYR A O 1
#

Sequence (336 aa):
MQKQQTSQAIVLIKKMAYMAHTIRDLLSAALEQYRDSAHIQGLYKLYATTPETSISEFADITAQVLAAGLFAARYYHTGSEPFQRRSFDSTLLYKSDFLRQFFEAINETCPQDEALCSAVDALIDLLAAADMESIRAHLQVICYKDPLTYFYEAFLQHYNPRLRAMRGVYYTPRPVVSYMVHSIDYLLRTRFGCPEGLADTASNISILDPACGTGIFLQAILEHIQASYEKQGAAENWPQHLAQYFLPRMLGVELLRTPYLIAQLTMHLYLAGMVLPGRPGLPLQLGNALIDYRRDEELPGRGQAQPVPYTGGRLVRLGYGPGLPLPWNGLVRAGY

Radius of gyration: 21.53 Å; Cα contacts (8 Å, |Δi|>4): 326; chains: 1; bounding box: 57×43×59 Å

Nearest PDB structures (foldseek):
  4xqk-assembly1_A  TM=5.286E-01  e=3.344E-05  Lactococcus cremoris
  5tqq-assembly1_A  TM=1.850E-01  e=1.590E+00  Bos taurus